Protein AF-A0A9E0VUH0-F1 (afdb_monomer_lite)

Radius of gyration: 29.49 Å; chains: 1; bounding box: 65×59×102 Å

Secondary structure (DSSP, 8-state):
--PPPTTHHHHHHHHHHHHHHHHHHHHHHHHHSSHHHHHHHHHHHTTSS-----HHHHHHHHHTTS-HHHHHHHHHHHHHHHHHHHHHHHHTS-HHHHHH-HHHHHHHHHHHHHHHHHHHHHHHHHTT--EEEEE-TTS-EEEEETTTEEEE---SSS--HHHHHHHHHHHTTTS--HHHHHHHH-SSS--------EEEEETTEEEEEEETTTEEEE-S--TTHHHHHHHHHHHHHHHHHHHHHHHHHHHTTPPB-SSS------SS---EEEEETTEEEEE---S-GGGGS-HHHHHHHHHHHHHHHTT--PPEEES-GGGGGTTTT--

Foldseek 3Di:
DDDDDPVVVVVVVVVVVVVVVVVVVVVVVVVVVPVVVVVVVVVVVVPPDPPPQQLLLVVLVVQQPDDPVSVLVLLLLLLVLQLVQLVVVLVVCDPVNLVVDVVVVVLSVVSVVVSVLSVVQNVQSVVVFDWHWDADPVRWIWIQTPPRSIDTRDGPDPDSNSSSVSSVVVSVVPDPDVVSVVVVPPPDDDDPPVQDWDWDDDPPAAIWTGTPVFEIEGDNHCPPVVLLRVLSVQVVVVLVVVLVVVLVCVVVVWDFDLPQQDQDQDPPARWRWGDIPNDTDTPRDDDGLLSQADPVLVVLSSVVSVCVSVVNRHHRYRHHSVSSSVPVVPD

Structure (mmCIF, N/CA/C/O backbone):
data_AF-A0A9E0VUH0-F1
#
_entry.id   AF-A0A9E0VUH0-F1
#
loop_
_atom_site.group_PDB
_atom_site.id
_atom_site.type_symbol
_atom_site.label_atom_id
_atom_site.label_alt_id
_atom_site.label_comp_id
_atom_site.label_asym_id
_atom_site.label_entity_id
_atom_site.label_seq_id
_atom_site.pdbx_PDB_ins_code
_atom_site.Cartn_x
_atom_site.Cartn_y
_atom_site.Cartn_z
_atom_site.occupancy
_atom_site.B_iso_or_equiv
_atom_site.auth_seq_id
_atom_site.auth_comp_id
_atom_site.auth_asym_id
_atom_site.auth_atom_id
_atom_site.pdbx_PDB_model_num
ATOM 1 N N . MET A 1 1 ? -16.306 40.798 70.948 1.00 37.97 1 MET A N 1
ATOM 2 C CA . MET A 1 1 ? -15.889 41.398 69.664 1.00 37.97 1 MET A CA 1
ATOM 3 C C . MET A 1 1 ? -14.386 41.194 69.556 1.00 37.97 1 MET A C 1
ATOM 5 O O . MET A 1 1 ? -13.643 41.874 70.245 1.00 37.97 1 MET A O 1
ATOM 9 N N . ILE A 1 2 ? -13.960 40.145 68.850 1.00 38.53 2 ILE A N 1
ATOM 10 C CA . ILE A 1 2 ? -12.557 39.716 68.774 1.00 38.53 2 ILE A CA 1
ATOM 11 C C . ILE A 1 2 ? -12.081 40.040 67.359 1.00 38.53 2 ILE A C 1
ATOM 13 O O . ILE A 1 2 ? -12.610 39.491 66.396 1.00 38.53 2 ILE A O 1
ATOM 17 N N . TYR A 1 3 ? -11.141 40.976 67.249 1.00 43.66 3 TYR A N 1
ATOM 18 C CA . TYR A 1 3 ? -10.444 41.292 66.005 1.00 43.66 3 TYR A CA 1
ATOM 19 C C . TYR A 1 3 ? -9.412 40.191 65.738 1.00 43.66 3 TYR A C 1
ATOM 21 O O . TYR A 1 3 ? -8.491 40.008 66.532 1.00 43.66 3 TYR A O 1
ATOM 29 N N . LEU A 1 4 ? -9.583 39.449 64.643 1.00 42.44 4 LEU A N 1
ATOM 30 C CA . LEU A 1 4 ? -8.561 38.544 64.120 1.00 42.44 4 LEU A CA 1
ATOM 31 C C . LEU A 1 4 ? -7.724 39.286 63.073 1.00 42.44 4 LEU A C 1
ATOM 33 O O . LEU A 1 4 ? -8.255 39.935 62.176 1.00 42.44 4 LEU A O 1
ATOM 37 N N . ASP A 1 5 ? -6.413 39.201 63.271 1.00 42.78 5 ASP A N 1
ATOM 38 C CA . ASP A 1 5 ? -5.341 39.926 62.595 1.00 42.78 5 ASP A CA 1
ATOM 39 C C . ASP A 1 5 ? -5.097 39.397 61.165 1.00 42.78 5 ASP A C 1
ATOM 41 O O . ASP A 1 5 ? -4.917 38.199 60.930 1.00 42.78 5 ASP A O 1
ATOM 45 N N . ASP A 1 6 ? -5.060 40.321 60.206 1.00 50.47 6 ASP A N 1
ATOM 46 C CA . ASP A 1 6 ? -5.067 40.106 58.750 1.00 50.47 6 ASP A CA 1
ATOM 47 C C . ASP A 1 6 ? -3.703 39.626 58.191 1.00 50.47 6 ASP A C 1
ATOM 49 O O . ASP A 1 6 ? -3.492 39.465 56.985 1.00 50.47 6 ASP A O 1
ATOM 53 N N . ARG A 1 7 ? -2.723 39.373 59.070 1.00 48.72 7 ARG A N 1
ATOM 54 C CA . ARG A 1 7 ? -1.370 38.936 58.677 1.00 48.72 7 ARG A CA 1
ATOM 55 C C . ARG A 1 7 ? -1.241 37.439 58.416 1.00 48.72 7 ARG A C 1
ATOM 57 O O . ARG A 1 7 ? -0.302 37.034 57.731 1.00 48.72 7 ARG A O 1
ATOM 64 N N . PHE A 1 8 ? -2.176 36.612 58.886 1.00 47.72 8 PHE A N 1
ATOM 65 C CA . PHE A 1 8 ? -2.084 35.156 58.704 1.00 47.72 8 PHE A CA 1
ATOM 66 C C . PHE A 1 8 ? -2.469 34.686 57.289 1.00 47.72 8 PHE A C 1
ATOM 68 O O . PHE A 1 8 ? -1.954 33.674 56.809 1.00 47.72 8 PHE A O 1
ATOM 75 N N . PHE A 1 9 ? -3.299 35.444 56.564 1.00 46.53 9 PHE A N 1
ATOM 76 C CA . PHE A 1 9 ? -3.775 35.035 55.237 1.00 46.53 9 PHE A CA 1
ATOM 77 C C . PHE A 1 9 ? -2.748 35.241 54.111 1.00 46.53 9 PHE A C 1
ATOM 79 O O . PHE A 1 9 ? -2.746 34.497 53.127 1.00 46.53 9 PHE A O 1
ATOM 86 N N . ARG A 1 10 ? -1.817 36.197 54.247 1.00 47.28 10 ARG A N 1
ATOM 87 C CA . ARG A 1 10 ? -0.812 36.460 53.197 1.00 47.28 10 ARG A CA 1
ATOM 88 C C . ARG A 1 10 ? 0.328 35.446 53.158 1.00 47.28 10 ARG A C 1
ATOM 90 O O . ARG A 1 10 ? 0.882 35.222 52.085 1.00 47.28 10 ARG A O 1
ATOM 97 N N . VAL A 1 11 ? 0.646 34.790 54.275 1.00 49.56 11 VAL A N 1
ATOM 98 C CA . VAL A 1 11 ? 1.739 33.803 54.312 1.00 49.56 11 VAL A CA 1
ATOM 99 C C . VAL A 1 11 ? 1.292 32.454 53.732 1.00 49.56 11 VAL A C 1
ATOM 101 O O . VAL A 1 11 ? 2.058 31.820 53.015 1.00 49.56 11 VAL A O 1
ATOM 104 N N . MET A 1 12 ? 0.029 32.051 53.913 1.00 40.84 12 MET A N 1
ATOM 105 C CA . MET A 1 12 ? -0.487 30.768 53.397 1.00 40.84 12 MET A CA 1
ATOM 106 C C . MET A 1 12 ? -0.731 30.757 51.873 1.00 40.84 12 MET A C 1
ATOM 108 O O . MET A 1 12 ? -0.662 29.702 51.244 1.00 40.84 12 MET A O 1
ATOM 112 N N . SER A 1 13 ? -0.939 31.920 51.244 1.00 44.72 13 SER A N 1
ATOM 113 C CA . SER A 1 13 ? -1.167 32.030 49.791 1.00 44.72 13 SER A CA 1
ATOM 114 C C . SER A 1 13 ? 0.108 31.816 48.953 1.00 44.72 13 SER A C 1
ATOM 116 O O . SER A 1 13 ? 0.062 31.226 47.872 1.00 44.72 13 SER A O 1
ATOM 118 N N . GLN A 1 14 ? 1.284 32.194 49.468 1.00 47.69 14 GLN A N 1
ATOM 119 C CA . GLN A 1 14 ? 2.543 32.050 48.719 1.00 47.69 14 GLN A CA 1
ATOM 120 C C . GLN A 1 14 ? 3.103 30.617 48.692 1.00 47.69 14 GLN A C 1
ATOM 122 O O . GLN A 1 14 ? 3.859 30.283 47.775 1.00 47.69 14 GLN A O 1
ATOM 127 N N . TYR A 1 15 ? 2.705 29.744 49.625 1.00 45.47 15 TYR A N 1
ATOM 128 C CA . TYR A 1 15 ? 3.121 28.334 49.620 1.00 45.47 15 TYR A CA 1
ATOM 129 C C . TYR A 1 15 ? 2.227 27.440 48.745 1.00 45.47 15 TYR A C 1
ATOM 131 O O . TYR A 1 15 ? 2.714 26.460 48.178 1.00 45.47 15 TYR A O 1
ATOM 139 N N . ALA A 1 16 ? 0.956 27.805 48.539 1.00 45.22 16 ALA A N 1
ATOM 140 C CA . ALA A 1 16 ? 0.032 27.037 47.700 1.00 45.22 16 ALA A CA 1
ATOM 141 C C . ALA A 1 16 ? 0.364 27.121 46.195 1.00 45.22 16 ALA A C 1
ATOM 143 O O . ALA A 1 16 ? 0.206 26.139 45.468 1.00 45.22 16 ALA A O 1
ATOM 144 N N . VAL A 1 17 ? 0.890 28.261 45.728 1.00 46.47 17 VAL A N 1
ATOM 145 C CA . VAL A 1 17 ? 1.217 28.479 44.303 1.00 46.47 17 VAL A CA 1
ATOM 146 C C . VAL A 1 17 ? 2.573 27.871 43.916 1.00 46.47 17 VAL A C 1
ATOM 148 O O . VAL A 1 17 ? 2.760 27.421 42.787 1.00 46.47 17 VAL A O 1
ATOM 151 N N . LYS A 1 18 ? 3.525 27.781 44.855 1.00 46.00 18 LYS A N 1
ATOM 152 C CA . LYS A 1 18 ? 4.824 27.131 44.597 1.00 46.00 18 LYS A CA 1
ATOM 153 C C . LYS A 1 18 ? 4.741 25.601 44.633 1.00 46.00 18 LYS A C 1
ATOM 155 O O . LYS A 1 18 ? 5.499 24.946 43.924 1.00 46.00 18 LYS A O 1
ATOM 160 N N . SER A 1 19 ? 3.800 25.029 45.389 1.00 45.28 19 SER A N 1
ATOM 161 C CA . SER A 1 19 ? 3.611 23.574 45.456 1.00 45.28 19 SER A CA 1
ATOM 162 C C . SER A 1 19 ? 2.977 23.004 44.175 1.00 45.28 19 SER A C 1
ATOM 164 O O . SER A 1 19 ? 3.445 21.999 43.645 1.00 45.28 19 SER A O 1
ATOM 166 N N . THR A 1 20 ? 1.990 23.686 43.582 1.00 51.75 20 THR A N 1
ATOM 167 C CA . THR A 1 20 ? 1.314 23.225 42.350 1.00 51.75 20 THR A CA 1
ATOM 168 C C . THR A 1 20 ? 2.200 23.268 41.098 1.00 51.75 20 THR A C 1
ATOM 170 O O . THR A 1 20 ? 2.092 22.385 40.246 1.00 51.75 20 THR A O 1
ATOM 173 N N . LEU A 1 21 ? 3.134 24.219 40.996 1.00 48.25 21 LEU A N 1
ATOM 174 C CA . LEU A 1 21 ? 4.084 24.286 39.874 1.00 48.25 21 LEU A CA 1
ATOM 175 C C . LEU A 1 21 ? 5.133 23.161 39.902 1.00 48.25 21 LEU A C 1
ATOM 177 O O . LEU A 1 21 ? 5.522 22.661 38.845 1.00 48.25 21 LEU A O 1
ATOM 181 N N . ILE A 1 22 ? 5.539 22.704 41.091 1.00 52.75 22 ILE A N 1
ATOM 182 C CA . ILE A 1 22 ? 6.492 21.593 41.244 1.00 52.75 22 ILE A CA 1
ATOM 183 C C . ILE A 1 22 ? 5.832 20.251 40.881 1.00 52.75 22 ILE A C 1
ATOM 185 O O . ILE A 1 22 ? 6.449 19.436 40.194 1.00 52.75 22 ILE A O 1
ATOM 189 N N . TYR A 1 23 ? 4.557 20.044 41.233 1.00 49.59 23 TYR A N 1
ATOM 190 C CA . TYR A 1 23 ? 3.823 18.834 40.834 1.00 49.59 23 TYR A CA 1
ATOM 191 C C . TYR A 1 23 ? 3.538 18.769 39.322 1.00 49.59 23 TYR A C 1
ATOM 193 O O . TYR A 1 23 ? 3.639 17.690 38.738 1.00 49.59 23 TYR A O 1
ATOM 201 N N . CYS A 1 24 ? 3.275 19.900 38.654 1.00 45.84 24 CYS A N 1
ATOM 202 C CA . CYS A 1 24 ? 3.124 19.929 37.192 1.00 45.84 24 CYS A CA 1
ATOM 203 C C . CYS A 1 24 ? 4.438 19.639 36.446 1.00 45.84 24 CYS A C 1
ATOM 205 O O . CYS A 1 24 ? 4.426 18.939 35.434 1.00 45.84 24 CYS A O 1
ATOM 207 N N . LEU A 1 25 ? 5.583 20.119 36.945 1.00 48.03 25 LEU A N 1
ATOM 208 C CA . LEU A 1 25 ? 6.881 19.854 36.311 1.00 48.03 25 LEU A CA 1
ATOM 209 C C . LEU A 1 25 ? 7.371 18.416 36.542 1.00 48.03 25 LEU A C 1
ATOM 211 O O . LEU A 1 25 ? 7.946 17.818 35.630 1.00 48.03 25 LEU A O 1
ATOM 215 N N . LEU A 1 26 ? 7.078 17.816 37.701 1.00 47.41 26 LEU A N 1
ATOM 216 C CA . LEU A 1 26 ? 7.387 16.404 37.954 1.00 47.41 26 LEU A CA 1
ATOM 217 C C . LEU A 1 26 ? 6.473 15.454 37.159 1.00 47.41 26 LEU A C 1
ATOM 219 O O . LEU A 1 26 ? 6.957 14.446 36.644 1.00 47.41 26 LEU A O 1
ATOM 223 N N . ALA A 1 27 ? 5.194 15.791 36.949 1.00 45.25 27 ALA A N 1
ATOM 224 C CA . ALA A 1 27 ? 4.297 14.990 36.108 1.00 45.25 27 ALA A CA 1
ATOM 225 C C . ALA A 1 27 ? 4.735 14.945 34.625 1.00 45.25 27 ALA A C 1
ATOM 227 O O . ALA A 1 27 ? 4.598 13.908 33.974 1.00 45.25 27 ALA A O 1
ATOM 228 N N . CYS A 1 28 ? 5.336 16.018 34.098 1.00 43.06 28 CYS A N 1
ATOM 229 C CA . CYS A 1 28 ? 5.859 16.047 32.725 1.00 43.06 28 CYS A CA 1
ATOM 230 C C . CYS A 1 28 ? 7.166 15.245 32.545 1.00 43.06 28 CYS A C 1
ATOM 232 O O . CYS A 1 28 ? 7.415 14.700 31.464 1.00 43.06 28 CYS A O 1
ATOM 234 N N . PHE A 1 29 ? 7.984 15.105 33.594 1.00 41.16 29 PHE A N 1
ATOM 235 C CA . PHE A 1 29 ? 9.228 14.325 33.525 1.00 41.16 29 PHE A CA 1
ATOM 236 C C . PHE A 1 29 ? 9.000 12.804 33.600 1.00 41.16 29 PHE A C 1
ATOM 238 O O . PHE A 1 29 ? 9.719 12.045 32.944 1.00 41.16 29 PHE A O 1
ATOM 245 N N . PHE A 1 30 ? 7.959 12.342 34.302 1.00 40.62 30 PHE A N 1
ATOM 246 C CA . PHE A 1 30 ? 7.634 10.909 34.372 1.00 40.62 30 PHE A CA 1
ATOM 247 C C . PHE A 1 30 ? 6.873 10.368 33.148 1.00 40.62 30 PHE A C 1
ATOM 249 O O . PHE A 1 30 ? 6.943 9.173 32.874 1.00 40.62 30 PHE A O 1
ATOM 256 N N . ILE A 1 31 ? 6.226 11.218 32.339 1.00 41.97 31 ILE A N 1
ATOM 257 C CA . ILE A 1 31 ? 5.640 10.783 31.051 1.00 41.97 31 ILE A CA 1
ATOM 258 C C . ILE A 1 31 ? 6.719 10.642 29.956 1.00 41.97 31 ILE A C 1
ATOM 260 O O . ILE A 1 31 ? 6.568 9.854 29.021 1.00 41.97 31 ILE A O 1
ATOM 264 N N . SER A 1 32 ? 7.854 11.332 30.094 1.00 39.78 32 SER A N 1
ATOM 265 C CA . SER A 1 32 ? 8.922 11.328 29.081 1.00 39.78 32 SER A CA 1
ATOM 266 C C . SER A 1 32 ? 9.905 10.153 29.203 1.00 39.78 32 SER A C 1
ATOM 268 O O . SER A 1 32 ? 10.623 9.851 28.254 1.00 39.78 32 SER A O 1
ATOM 270 N N . SER A 1 33 ? 9.937 9.455 30.341 1.00 39.78 33 SER A N 1
ATOM 271 C CA . SER A 1 33 ? 10.890 8.359 30.595 1.00 39.78 33 SER A CA 1
ATOM 272 C C . SER A 1 33 ? 10.322 6.954 30.334 1.00 39.78 33 SER A C 1
ATOM 274 O O . SER A 1 33 ? 11.097 6.012 30.188 1.00 39.78 33 SER A O 1
ATOM 276 N N . ALA A 1 34 ? 9.001 6.802 30.168 1.00 39.09 34 ALA A N 1
ATOM 277 C CA . ALA A 1 34 ? 8.373 5.515 29.837 1.00 39.09 34 ALA A CA 1
ATOM 278 C C . ALA A 1 34 ? 8.223 5.246 28.321 1.00 39.09 34 ALA A C 1
ATOM 280 O O . ALA A 1 34 ? 8.079 4.098 27.915 1.00 39.09 34 ALA A O 1
ATOM 281 N N . THR A 1 35 ? 8.318 6.263 27.454 1.00 44.75 35 THR A N 1
ATOM 282 C CA . THR A 1 35 ? 8.089 6.121 25.995 1.00 44.75 35 THR A CA 1
ATOM 283 C C . THR A 1 35 ? 9.370 5.956 25.161 1.00 44.75 35 THR A C 1
ATOM 285 O O . THR A 1 35 ? 9.321 5.574 23.987 1.00 44.75 35 THR A O 1
ATOM 288 N N . ALA A 1 36 ? 10.550 6.163 25.754 1.00 40.94 36 ALA A N 1
ATOM 289 C CA . ALA A 1 36 ? 11.829 5.980 25.060 1.00 40.94 36 ALA A CA 1
ATOM 290 C C . ALA A 1 36 ? 12.231 4.497 24.903 1.00 40.94 36 ALA A C 1
ATOM 292 O O . ALA A 1 36 ? 12.966 4.151 23.977 1.00 40.94 36 ALA A O 1
ATOM 293 N N . ASN A 1 37 ? 11.731 3.607 25.770 1.00 36.00 37 ASN A N 1
ATOM 294 C CA . ASN A 1 37 ? 12.075 2.182 25.716 1.00 36.00 37 ASN A CA 1
ATOM 295 C C . ASN A 1 37 ? 11.103 1.370 24.832 1.00 36.00 37 ASN A C 1
ATOM 297 O O . ASN A 1 37 ? 11.535 0.473 24.108 1.00 36.00 37 ASN A O 1
ATOM 301 N N . GLU A 1 38 ? 9.816 1.738 24.782 1.00 39.44 38 GLU A N 1
ATOM 302 C CA . GLU A 1 38 ? 8.836 1.121 23.866 1.00 39.44 38 GLU A CA 1
ATOM 303 C C . GLU A 1 38 ? 9.024 1.560 22.405 1.00 39.44 38 GLU A C 1
ATOM 305 O O . GLU A 1 38 ? 8.894 0.740 21.494 1.00 39.44 38 GLU A O 1
ATOM 310 N N . SER A 1 39 ? 9.429 2.812 22.151 1.00 41.91 39 SER A N 1
ATOM 311 C CA . SER A 1 39 ? 9.700 3.279 20.779 1.00 41.91 39 SER A CA 1
ATOM 312 C C . SER A 1 39 ? 10.901 2.576 20.135 1.00 41.91 39 SER A C 1
ATOM 314 O O . SER A 1 39 ? 10.898 2.332 18.928 1.00 41.91 39 SER A O 1
ATOM 316 N N . ASN A 1 40 ? 11.895 2.157 20.925 1.00 35.94 40 ASN A N 1
ATOM 317 C CA . ASN A 1 40 ? 13.021 1.364 20.431 1.00 35.94 40 ASN A CA 1
ATOM 318 C C . ASN A 1 40 ? 12.674 -0.124 20.235 1.00 35.94 40 ASN A C 1
ATOM 320 O O . ASN A 1 40 ? 13.254 -0.764 19.356 1.00 35.94 40 ASN A O 1
ATOM 324 N N . GLN A 1 41 ? 11.700 -0.669 20.975 1.00 37.03 41 GLN A N 1
ATOM 325 C CA . GLN A 1 41 ? 11.197 -2.038 20.778 1.00 37.03 41 GLN A CA 1
ATOM 326 C C . GLN A 1 41 ? 10.287 -2.146 19.538 1.00 37.03 41 GLN A C 1
ATOM 328 O O . GLN A 1 41 ? 10.449 -3.075 18.745 1.00 37.03 41 GLN A O 1
ATOM 333 N N . LEU A 1 42 ? 9.424 -1.153 19.287 1.00 39.44 42 LEU A N 1
ATOM 334 C CA . LEU A 1 42 ? 8.614 -1.057 18.059 1.00 39.44 42 LEU A CA 1
ATOM 335 C C . LEU A 1 42 ? 9.473 -0.825 16.800 1.00 39.44 42 LEU A C 1
ATOM 337 O O . LEU A 1 42 ? 9.165 -1.331 15.718 1.00 39.44 42 LEU A O 1
ATOM 341 N N . LYS A 1 43 ? 10.599 -0.114 16.938 1.00 33.12 43 LYS A N 1
ATOM 342 C CA . LYS A 1 43 ? 11.530 0.148 15.830 1.00 33.12 43 LYS A CA 1
ATOM 343 C C . LYS A 1 43 ? 12.469 -1.025 15.526 1.00 33.12 43 LYS A C 1
ATOM 345 O O . LYS A 1 43 ? 12.894 -1.165 14.386 1.00 33.12 43 LYS A O 1
ATOM 350 N N . LYS A 1 44 ? 12.776 -1.891 16.502 1.00 32.03 44 LYS A N 1
ATOM 351 C CA . LYS A 1 44 ? 13.607 -3.092 16.278 1.00 32.03 44 LYS A CA 1
ATOM 352 C C . LYS A 1 44 ? 12.834 -4.312 15.771 1.00 32.03 44 LYS A C 1
ATOM 354 O O . LYS A 1 44 ? 13.458 -5.179 15.172 1.00 32.03 44 LYS A O 1
ATOM 359 N N . ARG A 1 45 ? 11.511 -4.393 15.960 1.00 38.69 45 ARG A N 1
ATOM 360 C CA . ARG A 1 45 ? 10.715 -5.562 15.524 1.00 38.69 45 ARG A CA 1
ATOM 361 C C . ARG A 1 45 ? 10.062 -5.432 14.142 1.00 38.69 45 ARG A C 1
ATOM 363 O O . ARG A 1 45 ? 9.688 -6.445 13.573 1.00 38.69 45 ARG A O 1
ATOM 370 N N . SER A 1 46 ? 10.015 -4.236 13.552 1.00 35.88 46 SER A N 1
ATOM 371 C CA . SER A 1 46 ? 9.545 -4.021 12.165 1.00 35.88 46 SER A CA 1
ATOM 372 C C . SER A 1 46 ? 10.636 -4.174 11.091 1.00 35.88 46 SER A C 1
ATOM 374 O O . SER A 1 46 ? 10.360 -4.022 9.906 1.00 35.88 46 SER A O 1
ATOM 376 N N . LEU A 1 47 ? 11.876 -4.490 11.484 1.00 35.84 47 LEU A N 1
ATOM 377 C CA . LEU A 1 47 ? 13.051 -4.557 10.600 1.00 35.84 47 LEU A CA 1
ATOM 378 C C . LEU A 1 47 ? 13.601 -5.982 10.399 1.00 35.84 47 LEU A C 1
ATOM 380 O O . LEU A 1 47 ? 14.720 -6.146 9.923 1.00 35.84 47 LEU A O 1
ATOM 384 N N . GLY A 1 48 ? 12.829 -7.012 10.752 1.00 28.84 48 GLY A N 1
ATOM 385 C CA . GLY A 1 48 ? 13.320 -8.391 10.836 1.00 28.84 48 GLY A CA 1
ATOM 386 C C . GLY A 1 48 ? 12.370 -9.453 10.294 1.00 28.84 48 GLY A C 1
ATOM 387 O O . GLY A 1 48 ? 12.282 -10.524 10.870 1.00 28.84 48 GLY A O 1
ATOM 388 N N . GLN A 1 49 ? 11.638 -9.170 9.223 1.00 32.09 49 GLN A N 1
ATOM 389 C CA . GLN A 1 49 ? 10.995 -10.185 8.387 1.00 32.09 49 GLN A CA 1
ATOM 390 C C . GLN A 1 49 ? 10.636 -9.487 7.083 1.00 32.09 49 GLN A C 1
ATOM 392 O O . GLN A 1 49 ? 10.076 -8.392 7.123 1.00 32.09 49 GLN A O 1
ATOM 397 N N . GLY A 1 50 ? 11.003 -10.058 5.933 1.00 33.19 50 GLY A N 1
ATOM 398 C CA . GLY A 1 50 ? 10.511 -9.572 4.645 1.00 33.19 50 GLY A CA 1
ATOM 399 C C . GLY A 1 50 ? 8.990 -9.574 4.713 1.00 33.19 50 GLY A C 1
ATOM 400 O O . GLY A 1 50 ? 8.389 -10.644 4.701 1.00 33.19 50 GLY A O 1
ATOM 401 N N . SER A 1 51 ? 8.398 -8.396 4.932 1.00 40.34 51 SER A N 1
ATOM 402 C CA . SER A 1 51 ? 6.980 -8.253 5.242 1.00 40.34 51 SER A CA 1
ATOM 403 C C . SER A 1 51 ? 6.205 -8.685 4.011 1.00 40.34 51 SER A C 1
ATOM 405 O O . SER A 1 51 ? 6.093 -7.933 3.041 1.00 40.34 51 SER A O 1
ATOM 407 N N . LYS A 1 52 ? 5.759 -9.944 4.020 1.00 58.16 52 LYS A N 1
ATOM 408 C CA . LYS A 1 52 ? 4.792 -10.455 3.062 1.00 58.16 52 LYS A CA 1
ATOM 409 C C . LYS A 1 52 ? 3.597 -9.524 3.184 1.00 58.16 52 LYS A C 1
ATOM 411 O O . LYS A 1 52 ? 3.011 -9.403 4.256 1.00 58.16 52 LYS A O 1
ATOM 416 N N . GLU A 1 53 ? 3.344 -8.776 2.121 1.00 66.81 53 GLU A N 1
ATOM 417 C CA . GLU A 1 53 ? 2.281 -7.789 2.105 1.00 66.81 53 GLU A CA 1
ATOM 418 C C . GLU A 1 53 ? 0.957 -8.453 2.516 1.00 66.81 53 GLU A C 1
ATOM 420 O O . GLU A 1 53 ? 0.636 -9.531 2.015 1.00 66.81 53 GLU A O 1
ATOM 425 N N . SER A 1 54 ? 0.222 -7.833 3.448 1.00 79.69 54 SER A N 1
ATOM 426 C CA . SER A 1 54 ? -1.067 -8.350 3.929 1.00 79.69 54 SER A CA 1
ATOM 427 C C . SER A 1 54 ? -2.005 -8.581 2.738 1.00 79.69 54 SER A C 1
ATOM 429 O O . SER A 1 54 ? -2.138 -7.708 1.876 1.00 79.69 54 SER A O 1
ATOM 431 N N . GLU A 1 55 ? -2.635 -9.758 2.650 1.00 85.62 55 GLU A N 1
ATOM 432 C CA . GLU A 1 55 ? -3.418 -10.161 1.470 1.00 85.62 55 GLU A CA 1
ATOM 433 C C . GLU A 1 55 ? -4.545 -9.160 1.177 1.00 85.62 55 GLU A C 1
ATOM 435 O O . GLU A 1 55 ? -4.795 -8.824 0.022 1.00 85.62 55 GLU A O 1
ATOM 440 N N . ILE A 1 56 ? -5.155 -8.589 2.218 1.00 90.12 56 ILE A N 1
ATOM 441 C CA . ILE A 1 56 ? -6.191 -7.559 2.096 1.00 90.12 56 ILE A CA 1
ATOM 442 C C . ILE A 1 56 ? -5.702 -6.295 1.369 1.00 90.12 56 ILE A C 1
ATOM 444 O O . ILE A 1 56 ? -6.488 -5.621 0.704 1.00 90.12 56 ILE A O 1
ATOM 448 N N . LEU A 1 57 ? -4.407 -5.971 1.445 1.00 91.19 57 LEU A N 1
ATOM 449 C CA . LEU A 1 57 ? -3.818 -4.836 0.728 1.00 91.19 57 LEU A CA 1
ATOM 450 C C . LEU A 1 57 ? -3.649 -5.147 -0.757 1.00 91.19 57 LEU A C 1
ATOM 452 O O . LEU A 1 57 ? -3.949 -4.287 -1.590 1.00 91.19 57 LEU A O 1
ATOM 456 N N . LEU A 1 58 ? -3.233 -6.375 -1.090 1.00 90.19 58 LEU A N 1
ATOM 457 C CA . LEU A 1 58 ? -3.203 -6.853 -2.474 1.00 90.19 58 LEU A CA 1
ATOM 458 C C . LEU A 1 58 ? -4.609 -6.797 -3.073 1.00 90.19 58 LEU A C 1
ATOM 460 O O . LEU A 1 58 ? -4.790 -6.258 -4.169 1.00 90.19 58 LEU A O 1
ATOM 464 N N . MET A 1 59 ? -5.610 -7.250 -2.312 1.00 92.75 59 MET A N 1
ATOM 465 C CA . MET A 1 59 ? -7.008 -7.172 -2.723 1.00 92.75 59 MET A CA 1
ATOM 466 C C . MET A 1 59 ? -7.470 -5.735 -2.936 1.00 92.75 59 MET A C 1
ATOM 468 O O . MET A 1 59 ? -7.988 -5.407 -4.002 1.00 92.75 59 MET A O 1
ATOM 472 N N . ALA A 1 60 ? -7.209 -4.846 -1.979 1.00 93.75 60 ALA A N 1
ATOM 473 C CA . ALA A 1 60 ? -7.600 -3.447 -2.082 1.00 93.75 60 ALA A CA 1
ATOM 474 C C . ALA A 1 60 ? -6.985 -2.745 -3.301 1.00 93.75 60 ALA A C 1
ATOM 476 O O . ALA A 1 60 ? -7.648 -1.924 -3.933 1.00 93.75 60 ALA A O 1
ATOM 477 N N . ARG A 1 61 ? -5.733 -3.057 -3.669 1.00 90.81 61 ARG A N 1
ATOM 478 C CA . ARG A 1 61 ? -5.100 -2.486 -4.871 1.00 90.81 61 ARG A CA 1
ATOM 479 C C . ARG A 1 61 ? -5.751 -2.964 -6.159 1.00 90.81 61 ARG A C 1
ATOM 481 O O . ARG A 1 61 ? -5.918 -2.152 -7.066 1.00 90.81 61 ARG A O 1
ATOM 488 N N . HIS A 1 62 ? -6.083 -4.250 -6.235 1.00 90.50 62 HIS A N 1
ATOM 489 C CA . HIS A 1 62 ? -6.749 -4.821 -7.400 1.00 90.50 62 HIS A CA 1
ATOM 490 C C . HIS A 1 62 ? -8.161 -4.238 -7.556 1.00 90.50 62 HIS A C 1
ATOM 492 O O . HIS A 1 62 ? -8.507 -3.695 -8.604 1.00 90.50 62 HIS A O 1
ATOM 498 N N . ILE A 1 63 ? -8.934 -4.248 -6.469 1.00 92.50 63 ILE A N 1
ATOM 499 C CA . ILE A 1 63 ? -10.352 -3.872 -6.450 1.00 92.50 63 ILE A CA 1
ATOM 500 C C . ILE A 1 63 ? -10.555 -2.363 -6.602 1.00 92.50 63 ILE A C 1
ATOM 502 O O . ILE A 1 63 ? -11.550 -1.926 -7.161 1.00 92.50 63 ILE A O 1
ATOM 506 N N . LYS A 1 64 ? -9.599 -1.519 -6.202 1.00 89.56 64 LYS A N 1
ATOM 507 C CA . LYS A 1 64 ? -9.727 -0.059 -6.362 1.00 89.56 64 LYS A CA 1
ATOM 508 C C . LYS A 1 64 ? -10.027 0.393 -7.804 1.00 89.56 64 LYS A C 1
ATOM 510 O O . LYS A 1 64 ? -10.581 1.476 -7.989 1.00 89.56 64 LYS A O 1
ATOM 515 N N . ASN A 1 65 ? -9.643 -0.401 -8.804 1.00 84.25 65 ASN A N 1
ATOM 516 C CA . ASN A 1 65 ? -9.869 -0.099 -10.218 1.00 84.25 65 ASN A CA 1
ATOM 517 C C . ASN A 1 65 ? -11.011 -0.920 -10.850 1.00 84.25 65 ASN A C 1
ATOM 519 O O . ASN A 1 65 ? -11.204 -0.816 -12.059 1.00 84.25 65 ASN A O 1
ATOM 523 N N . SER A 1 66 ? -11.740 -1.737 -10.080 1.00 89.44 66 SER A N 1
ATOM 524 C CA . SER A 1 66 ? -12.896 -2.491 -10.582 1.00 89.44 66 SER A CA 1
ATOM 525 C C . SER A 1 66 ? -14.153 -1.616 -10.673 1.00 89.44 66 SER A C 1
ATOM 527 O O . SER A 1 66 ? -14.134 -0.426 -10.350 1.00 89.44 66 SER A O 1
ATOM 529 N N . ASP A 1 67 ? -15.257 -2.191 -11.140 1.00 90.56 67 ASP A N 1
ATOM 530 C CA . ASP A 1 67 ? -16.564 -1.543 -11.184 1.00 90.56 67 ASP A CA 1
ATOM 531 C C . ASP A 1 67 ? -17.121 -1.237 -9.778 1.00 90.56 67 ASP A C 1
ATOM 533 O O . ASP A 1 67 ? -16.753 -1.849 -8.775 1.00 90.56 67 ASP A O 1
ATOM 537 N N . GLN A 1 68 ? -18.016 -0.247 -9.702 1.00 91.69 68 GLN A N 1
ATOM 538 C CA . GLN A 1 68 ? -18.578 0.243 -8.437 1.00 91.69 68 GLN A CA 1
ATOM 539 C C . GLN A 1 68 ? -19.302 -0.838 -7.606 1.00 91.69 68 GLN A C 1
ATOM 541 O O . GLN A 1 68 ? -19.076 -0.858 -6.395 1.00 91.69 68 GLN A O 1
ATOM 546 N N . PRO A 1 69 ? -20.125 -1.734 -8.192 1.00 92.94 69 PRO A N 1
ATOM 547 C CA . PRO A 1 69 ? -20.695 -2.874 -7.468 1.00 92.94 69 PRO A CA 1
ATOM 548 C C . PRO A 1 69 ? -19.630 -3.744 -6.794 1.00 92.94 69 PRO A C 1
ATOM 550 O O . PRO A 1 69 ? -19.674 -3.925 -5.581 1.00 92.94 69 PRO A O 1
ATOM 553 N N . THR A 1 70 ? -18.605 -4.169 -7.536 1.00 93.50 70 THR A N 1
ATOM 554 C CA . THR A 1 70 ? -17.500 -4.973 -6.987 1.00 93.50 70 THR A CA 1
ATOM 555 C C . THR A 1 70 ? -16.756 -4.255 -5.854 1.00 93.50 70 THR A C 1
ATOM 557 O O . THR A 1 70 ? -16.431 -4.855 -4.827 1.00 93.50 70 THR A O 1
ATOM 560 N N . GLN A 1 71 ? -16.499 -2.950 -6.000 1.00 94.94 71 GLN A N 1
ATOM 561 C CA . GLN A 1 71 ? -15.888 -2.153 -4.929 1.00 94.94 71 GLN A CA 1
ATOM 562 C C . GLN A 1 71 ? -16.768 -2.096 -3.677 1.00 94.94 71 GLN A C 1
ATOM 564 O O . GLN A 1 71 ? -16.252 -2.160 -2.559 1.00 94.94 71 GLN A O 1
ATOM 569 N N . ARG A 1 72 ? -18.085 -1.952 -3.859 1.00 96.31 72 ARG A N 1
ATOM 570 C CA . ARG A 1 72 ? -19.057 -1.868 -2.766 1.00 96.31 72 ARG A CA 1
ATOM 571 C C . ARG A 1 72 ? -19.111 -3.179 -1.997 1.00 96.31 72 ARG A C 1
ATOM 573 O O . ARG A 1 72 ? -18.965 -3.154 -0.778 1.00 96.31 72 ARG A O 1
ATOM 580 N N . ASP A 1 73 ? -19.234 -4.298 -2.698 1.00 94.69 73 ASP A N 1
ATOM 581 C CA . ASP A 1 73 ? -19.316 -5.620 -2.079 1.00 94.69 73 ASP A CA 1
ATOM 582 C C . ASP A 1 73 ? -18.035 -5.944 -1.303 1.00 94.69 73 ASP A C 1
ATOM 584 O O . ASP A 1 73 ? -18.098 -6.398 -0.160 1.00 94.69 73 ASP A O 1
ATOM 588 N N . PHE A 1 74 ? -16.863 -5.590 -1.842 1.00 96.69 74 PHE A N 1
ATOM 589 C CA . PHE A 1 74 ? -15.601 -5.704 -1.108 1.00 96.69 74 PHE A CA 1
ATOM 590 C C . PHE A 1 74 ? -15.590 -4.896 0.198 1.00 96.69 74 PHE A C 1
ATOM 592 O O . PHE A 1 74 ? -15.197 -5.412 1.246 1.00 96.69 74 PHE A O 1
ATOM 599 N N . VAL A 1 75 ? -16.032 -3.635 0.158 1.00 96.75 75 VAL A N 1
ATOM 600 C CA . VAL A 1 75 ? -16.107 -2.777 1.350 1.00 96.75 75 VAL A CA 1
ATOM 601 C C . VAL A 1 75 ? -17.081 -3.343 2.381 1.00 96.75 75 VAL A C 1
ATOM 603 O O . VAL A 1 75 ? -16.735 -3.403 3.561 1.00 96.75 75 VAL A O 1
ATOM 606 N N . LEU A 1 76 ? -18.260 -3.800 1.958 1.00 96.88 76 LEU A N 1
ATOM 607 C CA . LEU A 1 76 ? -19.254 -4.395 2.853 1.00 96.88 76 LEU A CA 1
ATOM 608 C C . LEU A 1 76 ? -18.739 -5.682 3.501 1.00 96.88 76 LEU A C 1
ATOM 610 O O . LEU A 1 76 ? -18.890 -5.857 4.710 1.00 96.88 76 LEU A O 1
ATOM 614 N N . ILE A 1 77 ? -18.047 -6.538 2.743 1.00 96.69 77 ILE A N 1
ATOM 615 C CA . ILE A 1 77 ? -17.403 -7.745 3.277 1.00 96.69 77 ILE A CA 1
ATOM 616 C C . ILE A 1 77 ? -16.377 -7.383 4.355 1.00 96.69 77 ILE A C 1
ATOM 618 O O . ILE A 1 77 ? -16.355 -8.016 5.414 1.00 96.69 77 ILE A O 1
ATOM 622 N N . ILE A 1 78 ? -15.551 -6.357 4.127 1.00 96.25 78 ILE A N 1
ATOM 623 C CA . ILE A 1 78 ? -14.573 -5.895 5.119 1.00 96.25 78 ILE A CA 1
ATOM 624 C C . ILE A 1 78 ? -15.265 -5.391 6.384 1.00 96.25 78 ILE A C 1
ATOM 626 O O . ILE A 1 78 ? -14.912 -5.827 7.479 1.00 96.25 78 ILE A O 1
ATOM 630 N N . LEU A 1 79 ? -16.232 -4.481 6.250 1.00 95.94 79 LEU A N 1
ATOM 631 C CA . LEU A 1 79 ? -16.904 -3.866 7.396 1.00 95.94 79 LEU A CA 1
ATOM 632 C C . LEU A 1 79 ? -17.656 -4.914 8.227 1.00 95.94 79 LEU A C 1
ATOM 634 O O . LEU A 1 79 ? -17.494 -4.947 9.447 1.00 95.94 79 LEU A O 1
ATOM 638 N N . ASN A 1 80 ? -18.366 -5.835 7.573 1.00 96.25 80 ASN A N 1
ATOM 639 C CA . ASN A 1 80 ? -19.030 -6.953 8.239 1.00 96.25 80 ASN A CA 1
ATOM 640 C C . ASN A 1 80 ? -18.019 -7.877 8.945 1.00 96.25 80 ASN A C 1
ATOM 642 O O . ASN A 1 80 ? -18.208 -8.242 10.104 1.00 96.25 80 ASN A O 1
ATOM 646 N N . THR A 1 81 ? -16.896 -8.203 8.294 1.00 95.06 81 THR A N 1
ATOM 647 C CA . THR A 1 81 ? -15.834 -9.017 8.913 1.00 95.06 81 THR A CA 1
ATOM 648 C C . THR A 1 81 ? -15.269 -8.335 10.160 1.00 95.06 81 THR A C 1
ATOM 650 O O . THR A 1 81 ? -15.130 -8.965 11.208 1.00 95.06 81 THR A O 1
ATOM 653 N N . MET A 1 82 ? -14.985 -7.031 10.089 1.00 94.44 82 MET A N 1
ATOM 654 C CA . MET A 1 82 ? -14.524 -6.269 11.249 1.00 94.44 82 MET A CA 1
ATOM 655 C C . MET A 1 82 ? -15.552 -6.287 12.379 1.00 94.44 82 MET A C 1
ATOM 657 O O . MET A 1 82 ? -15.193 -6.558 13.524 1.00 94.44 82 MET A O 1
ATOM 661 N N . GLN A 1 83 ? -16.824 -6.029 12.071 1.00 94.50 83 GLN A N 1
ATOM 662 C CA . GLN A 1 83 ? -17.900 -6.059 13.056 1.00 94.50 83 GLN A CA 1
ATOM 663 C C . GLN A 1 83 ? -17.956 -7.412 13.776 1.00 94.50 83 GLN A C 1
ATOM 665 O O . GLN A 1 83 ? -18.024 -7.442 15.007 1.00 94.50 83 GLN A O 1
ATOM 670 N N . GLN A 1 84 ? -17.885 -8.518 13.031 1.00 93.19 84 GLN A N 1
ATOM 671 C CA . GLN A 1 84 ? -17.908 -9.871 13.585 1.00 93.19 84 GLN A CA 1
ATOM 672 C C . GLN A 1 84 ? -16.711 -10.119 14.504 1.00 93.19 84 GLN A C 1
ATOM 674 O O . GLN A 1 84 ? -16.896 -10.523 15.650 1.00 93.19 84 GLN A O 1
ATOM 679 N N . VAL A 1 85 ? -15.497 -9.810 14.041 1.00 92.31 85 VAL A N 1
ATOM 680 C CA . VAL A 1 85 ? -14.264 -10.017 14.812 1.00 92.31 85 VAL A CA 1
ATOM 681 C C . VAL A 1 85 ? -14.271 -9.198 16.108 1.00 92.31 85 VAL A C 1
ATOM 683 O O . VAL A 1 85 ? -13.977 -9.728 17.178 1.00 92.31 85 VAL A O 1
ATOM 686 N N . TYR A 1 86 ? -14.652 -7.918 16.054 1.00 92.75 86 TYR A N 1
ATOM 687 C CA . TYR A 1 86 ? -14.725 -7.085 17.259 1.00 92.75 86 TYR A CA 1
ATOM 688 C C . TYR A 1 86 ? -15.848 -7.511 18.212 1.00 92.75 86 TYR A C 1
ATOM 690 O O . TYR A 1 86 ? -15.664 -7.421 19.426 1.00 92.75 86 TYR A O 1
ATOM 698 N N . SER A 1 87 ? -16.984 -7.987 17.693 1.00 92.81 87 SER A N 1
ATOM 699 C CA . SER A 1 87 ? -18.075 -8.524 18.522 1.00 92.81 87 SER A CA 1
ATOM 700 C C . SER A 1 87 ? -17.636 -9.789 19.258 1.00 92.81 87 SER A C 1
ATOM 702 O O . SER A 1 87 ? -17.785 -9.871 20.472 1.00 92.81 87 SER A O 1
ATOM 704 N N . GLN A 1 88 ? -16.978 -10.718 18.559 1.00 91.00 88 GLN A N 1
ATOM 705 C CA . GLN A 1 88 ? -16.449 -11.943 19.162 1.00 91.00 88 GLN A CA 1
ATOM 706 C C . GLN A 1 88 ? -15.416 -11.659 20.259 1.00 91.00 88 GLN A C 1
ATOM 708 O O . GLN A 1 88 ? -15.424 -12.308 21.303 1.00 91.00 88 GLN A O 1
ATOM 713 N N . GLU A 1 89 ? -14.521 -10.689 20.053 1.00 89.06 89 GLU A N 1
ATOM 714 C CA . GLU A 1 89 ? -13.571 -10.290 21.098 1.00 89.06 89 GLU A CA 1
ATOM 715 C C . GLU A 1 89 ? -14.256 -9.621 22.292 1.00 89.06 89 GLU A C 1
ATOM 717 O O . GLU A 1 89 ? -13.821 -9.796 23.429 1.00 89.06 89 GLU A O 1
ATOM 722 N N . LEU A 1 90 ? -15.336 -8.874 22.061 1.00 90.19 90 LEU A N 1
ATOM 723 C CA . LEU A 1 90 ? -16.123 -8.283 23.137 1.00 90.19 90 LEU A CA 1
ATOM 724 C C . LEU A 1 90 ? -16.854 -9.356 23.960 1.00 90.19 90 LEU A C 1
ATOM 726 O O . LEU A 1 90 ? -16.860 -9.259 25.187 1.00 90.19 90 LEU A O 1
ATOM 730 N N . ASP A 1 91 ? -17.397 -10.390 23.314 1.00 89.12 91 ASP A N 1
ATOM 731 C CA . ASP A 1 91 ? -18.119 -11.493 23.966 1.00 89.12 91 ASP A CA 1
ATOM 732 C C . ASP A 1 91 ? -17.213 -12.338 24.874 1.00 89.12 91 ASP A C 1
ATOM 734 O O . ASP A 1 91 ? -17.644 -12.829 25.920 1.00 89.12 91 ASP A O 1
ATOM 738 N N . LYS A 1 92 ? -15.921 -12.457 24.533 1.00 86.75 92 LYS A N 1
ATOM 739 C CA . LYS A 1 92 ? -14.913 -13.115 25.388 1.00 86.75 92 LYS A CA 1
ATOM 740 C C . LYS A 1 92 ? -14.702 -12.386 26.719 1.00 86.75 92 LYS A C 1
ATOM 742 O O . LYS A 1 92 ? -14.215 -12.979 27.685 1.00 86.75 92 LYS A O 1
ATOM 747 N N . VAL A 1 93 ? -15.053 -11.103 26.800 1.00 85.12 93 VAL A N 1
ATOM 748 C CA . VAL A 1 93 ? -14.895 -10.300 28.010 1.00 85.12 93 VAL A CA 1
ATOM 749 C C . VAL A 1 93 ? -16.121 -10.461 28.912 1.00 85.12 93 VAL A C 1
ATOM 751 O O . VAL A 1 93 ? -17.130 -9.777 28.762 1.00 85.12 93 VAL A O 1
ATOM 754 N N . THR A 1 94 ? -16.014 -11.323 29.926 1.00 74.25 94 THR A N 1
ATOM 755 C CA . THR A 1 94 ? -17.094 -11.540 30.906 1.00 74.25 94 THR A CA 1
ATOM 756 C C . THR A 1 94 ? -17.427 -10.273 31.704 1.00 74.25 94 THR A C 1
ATOM 758 O O . THR A 1 94 ? -16.535 -9.515 32.098 1.00 74.25 94 THR A O 1
ATOM 761 N N . THR A 1 95 ? -18.701 -10.071 32.055 1.00 71.06 95 THR A N 1
ATOM 762 C CA . THR A 1 95 ? -19.162 -8.917 32.856 1.00 71.06 95 THR A CA 1
ATOM 763 C C . THR A 1 95 ? -18.437 -8.801 34.205 1.00 71.06 95 THR A C 1
ATOM 765 O O . THR A 1 95 ? -18.182 -7.695 34.687 1.00 71.06 95 THR A O 1
ATOM 768 N N . GLN A 1 96 ? -18.043 -9.933 34.799 1.00 59.28 96 GLN A N 1
ATOM 769 C CA . GLN A 1 96 ? -17.293 -9.966 36.057 1.00 59.28 96 GLN A CA 1
ATOM 770 C C . GLN A 1 96 ? -15.861 -9.431 35.896 1.00 59.28 96 GLN A C 1
ATOM 772 O O . GLN A 1 96 ? -15.392 -8.677 36.749 1.00 59.28 96 GLN A O 1
ATOM 777 N N . SER A 1 97 ? -15.187 -9.751 34.785 1.00 69.44 97 SER A N 1
ATOM 778 C CA . SER A 1 97 ? -13.842 -9.239 34.479 1.00 69.44 97 SER A CA 1
ATOM 779 C C . SER A 1 97 ? -13.830 -7.730 34.193 1.00 69.44 97 SER A C 1
ATOM 781 O O . SER A 1 97 ? -12.868 -7.036 34.525 1.00 69.44 97 SER A O 1
ATOM 783 N N . GLN A 1 98 ? -14.925 -7.191 33.645 1.00 73.06 98 GLN A N 1
ATOM 784 C CA . GLN A 1 98 ? -15.073 -5.755 33.387 1.00 73.06 98 GLN A CA 1
ATOM 785 C C . GLN A 1 98 ? -15.203 -4.946 34.682 1.00 73.06 98 GLN A C 1
ATOM 787 O O . GLN A 1 98 ? -14.613 -3.875 34.799 1.00 73.06 98 GLN A O 1
ATOM 792 N N . ARG A 1 99 ? -15.952 -5.447 35.675 1.00 70.62 99 ARG A N 1
ATOM 793 C CA . ARG A 1 99 ? -16.174 -4.729 36.945 1.00 70.62 99 ARG A CA 1
ATOM 794 C C . ARG A 1 99 ? -14.905 -4.605 37.784 1.00 70.62 99 ARG A C 1
ATOM 796 O O . ARG A 1 99 ? -14.710 -3.591 38.449 1.00 70.62 99 ARG A O 1
ATOM 803 N N . THR A 1 100 ? -14.040 -5.614 37.744 1.00 77.06 100 THR A N 1
ATOM 804 C CA . THR A 1 100 ? -12.807 -5.652 38.540 1.00 77.06 100 THR A CA 1
ATOM 805 C C . THR A 1 100 ? -11.629 -4.975 37.839 1.00 77.06 100 THR A C 1
ATOM 807 O O . THR A 1 100 ? -10.771 -4.398 38.507 1.00 77.06 100 THR A O 1
ATOM 810 N N . ASN A 1 101 ? -11.593 -4.961 36.501 1.00 88.12 101 ASN A N 1
ATOM 811 C CA . ASN A 1 101 ? -10.495 -4.381 35.732 1.00 88.12 101 ASN A CA 1
ATOM 812 C C . ASN A 1 101 ? -10.915 -3.112 34.965 1.00 88.12 101 ASN A C 1
ATOM 814 O O . ASN A 1 101 ? -11.452 -3.163 33.857 1.00 88.12 101 ASN A O 1
ATOM 818 N N . LYS A 1 102 ? -10.562 -1.939 35.514 1.00 88.25 102 LYS A N 1
ATOM 819 C CA . LYS A 1 102 ? -10.842 -0.622 34.903 1.00 88.25 102 LYS A CA 1
ATOM 820 C C . LYS A 1 102 ? -10.294 -0.471 33.476 1.00 88.25 102 LYS A C 1
ATOM 822 O O . LYS A 1 102 ? -10.906 0.236 32.676 1.00 88.25 102 LYS A O 1
ATOM 827 N N . LYS A 1 103 ? -9.149 -1.087 33.143 1.00 87.62 103 LYS A N 1
ATOM 828 C CA . LYS A 1 103 ? -8.585 -1.027 31.780 1.00 87.62 103 LYS A CA 1
ATOM 829 C C . LYS A 1 103 ? -9.451 -1.823 30.810 1.00 87.62 103 LYS A C 1
ATOM 831 O O . LYS A 1 103 ? -9.789 -1.312 29.747 1.00 87.62 103 LYS A O 1
ATOM 836 N N . LEU A 1 104 ? -9.855 -3.025 31.214 1.00 88.06 104 LEU A N 1
ATOM 837 C CA . LEU A 1 104 ? -10.706 -3.906 30.418 1.00 88.06 104 LEU A CA 1
ATOM 838 C C . LEU A 1 104 ? -12.095 -3.299 30.187 1.00 88.06 104 LEU A C 1
ATOM 840 O O . LEU A 1 104 ? -12.595 -3.321 29.067 1.00 88.06 104 LEU A O 1
ATOM 844 N N . PHE A 1 105 ? -12.675 -2.653 31.203 1.00 88.44 105 PHE A N 1
ATOM 845 C CA . PHE A 1 105 ? -13.917 -1.892 31.050 1.00 88.44 105 PHE A CA 1
ATOM 846 C C . PHE A 1 105 ? -13.785 -0.763 30.017 1.00 88.44 105 PHE A C 1
ATOM 848 O O . PHE A 1 105 ? -14.594 -0.674 29.094 1.00 88.44 105 PHE A O 1
ATOM 855 N N . ARG A 1 106 ? -12.740 0.073 30.114 1.00 89.25 106 ARG A N 1
ATOM 856 C CA . ARG A 1 106 ? -12.490 1.154 29.141 1.00 89.25 106 ARG A CA 1
ATOM 857 C C . ARG A 1 106 ? -12.295 0.618 27.724 1.00 89.25 106 ARG A C 1
ATOM 859 O O . ARG A 1 106 ? -12.849 1.188 26.787 1.00 89.25 106 ARG A O 1
ATOM 866 N N . TRP A 1 107 ? -11.544 -0.474 27.582 1.00 90.50 107 TRP A N 1
ATOM 867 C CA . TRP A 1 107 ? -11.374 -1.159 26.305 1.00 90.50 107 TRP A CA 1
ATOM 868 C C . TRP A 1 107 ? -12.727 -1.626 25.754 1.00 90.50 107 TRP A C 1
ATOM 870 O O . TRP A 1 107 ? -13.076 -1.248 24.643 1.00 90.50 107 TRP A O 1
ATOM 880 N N . SER A 1 108 ? -13.547 -2.314 26.559 1.00 91.50 108 SER A N 1
ATOM 881 C CA . SER A 1 108 ? -14.861 -2.819 26.130 1.00 91.50 108 SER A CA 1
ATOM 882 C C . SER A 1 108 ? -15.808 -1.701 25.675 1.00 91.50 108 SER A C 1
ATOM 884 O O . SER A 1 108 ? -16.429 -1.807 24.619 1.00 91.50 108 SER A O 1
ATOM 886 N N . GLN A 1 109 ? -15.852 -0.574 26.399 1.00 92.06 109 GLN A N 1
ATOM 887 C CA . GLN A 1 109 ? -16.645 0.591 25.999 1.00 92.06 109 GLN A CA 1
ATOM 888 C C . GLN A 1 109 ? -16.137 1.218 24.696 1.00 92.06 109 GLN A C 1
ATOM 890 O O . GLN A 1 109 ? -16.937 1.663 23.871 1.00 92.06 109 GLN A O 1
ATOM 895 N N . SER A 1 110 ? -14.816 1.271 24.502 1.00 91.44 110 SER A N 1
ATOM 896 C CA . SER A 1 110 ? -14.216 1.773 23.264 1.00 91.44 110 SER A CA 1
ATOM 897 C C . SER A 1 110 ? -14.524 0.853 22.085 1.00 91.44 110 SER A C 1
ATOM 899 O O . SER A 1 110 ? -14.942 1.339 21.037 1.00 91.44 110 SER A O 1
ATOM 901 N N . THR A 1 111 ? -14.411 -0.464 22.268 1.00 92.25 111 THR A N 1
ATOM 902 C CA . THR A 1 111 ? -14.762 -1.472 21.261 1.00 92.25 111 THR A CA 1
ATOM 903 C C . THR A 1 111 ? -16.240 -1.382 20.878 1.00 92.25 111 THR A C 1
ATOM 905 O O . THR A 1 111 ? -16.555 -1.309 19.698 1.00 92.25 111 THR A O 1
ATOM 908 N N . GLN A 1 112 ? -17.158 -1.254 21.842 1.00 93.94 112 GLN A N 1
ATOM 909 C CA . GLN A 1 112 ? -18.589 -1.047 21.564 1.00 93.94 112 GLN A CA 1
ATOM 910 C C . GLN A 1 112 ? -18.871 0.237 20.769 1.00 93.94 112 GLN A C 1
ATOM 912 O O . GLN A 1 112 ? -19.749 0.268 19.905 1.00 93.94 112 GLN A O 1
ATOM 917 N N . ARG A 1 113 ? -18.161 1.335 21.060 1.00 93.94 113 ARG A N 1
ATOM 918 C CA . ARG A 1 113 ? -18.267 2.572 20.264 1.00 93.94 113 ARG A CA 1
ATOM 919 C C . ARG A 1 113 ? -17.739 2.364 18.850 1.00 93.94 113 ARG A C 1
ATOM 921 O O . ARG A 1 113 ? -18.364 2.838 17.909 1.00 93.94 113 ARG A O 1
ATOM 928 N N . TYR A 1 114 ? -16.634 1.642 18.710 1.00 93.50 114 TYR A N 1
ATOM 929 C CA . TYR A 1 114 ? -16.032 1.364 17.416 1.00 93.50 114 TYR A CA 1
ATOM 930 C C . TYR A 1 114 ? -16.897 0.437 16.550 1.00 93.50 114 TYR A C 1
ATOM 932 O O . TYR A 1 114 ? -17.099 0.732 15.379 1.00 93.50 114 TYR A O 1
ATOM 940 N N . ILE A 1 115 ? -17.524 -0.592 17.128 1.00 94.31 115 ILE A N 1
ATOM 941 C CA . ILE A 1 115 ? -18.523 -1.429 16.439 1.00 94.31 115 ILE A CA 1
ATOM 942 C C . ILE A 1 115 ? -19.679 -0.571 15.912 1.00 94.31 115 ILE A C 1
ATOM 944 O O . ILE A 1 115 ? -20.040 -0.667 14.745 1.00 94.31 115 ILE A O 1
ATOM 948 N N . ARG A 1 116 ? -20.226 0.337 16.733 1.00 94.62 116 ARG A N 1
ATOM 949 C CA . ARG A 1 116 ? -21.272 1.269 16.269 1.00 94.62 116 ARG A CA 1
ATOM 950 C C . ARG A 1 116 ? -20.798 2.163 15.123 1.00 94.62 116 ARG A C 1
ATOM 952 O O . ARG A 1 116 ? -21.582 2.462 14.228 1.00 94.62 116 ARG A O 1
ATOM 959 N N . TYR A 1 117 ? -19.533 2.576 15.146 1.00 93.12 117 TYR A N 1
ATOM 960 C CA . TYR A 1 117 ? -18.925 3.357 14.073 1.00 93.12 117 TYR A CA 1
ATOM 961 C C . TYR A 1 117 ? -18.805 2.556 12.766 1.00 93.12 117 TYR A C 1
ATOM 963 O O . TYR A 1 117 ? -19.147 3.077 11.708 1.00 93.12 117 TYR A O 1
ATOM 971 N N . ILE A 1 118 ? -18.404 1.281 12.842 1.00 94.69 118 ILE A N 1
ATOM 972 C CA . ILE A 1 118 ? -18.375 0.357 11.695 1.00 94.69 118 ILE A CA 1
ATOM 973 C C . ILE A 1 118 ? -19.785 0.171 11.120 1.00 94.69 118 ILE A C 1
ATOM 975 O O . ILE A 1 118 ? -19.968 0.324 9.916 1.00 94.69 118 ILE A O 1
ATOM 979 N N . ASN A 1 119 ? -20.789 -0.070 11.968 1.00 95.12 119 ASN A N 1
ATOM 980 C CA . ASN A 1 119 ? -22.176 -0.269 11.528 1.00 95.12 119 ASN A CA 1
ATOM 981 C C . ASN A 1 119 ? -22.744 0.968 10.818 1.00 95.12 119 ASN A C 1
ATOM 983 O O 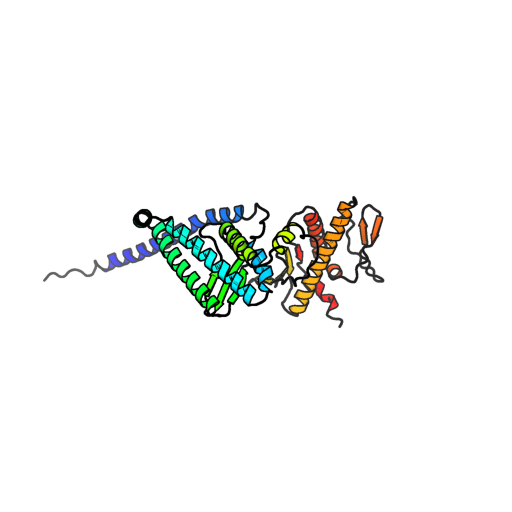. ASN A 1 119 ? -23.476 0.843 9.837 1.00 95.12 119 ASN A O 1
ATOM 987 N N . ALA A 1 120 ? -22.403 2.168 11.299 1.00 93.94 120 ALA A N 1
ATOM 988 C CA . ALA A 1 120 ? -22.798 3.414 10.649 1.00 93.94 120 ALA A CA 1
ATOM 989 C C . ALA A 1 120 ? -22.163 3.550 9.255 1.00 93.94 120 ALA A C 1
ATOM 991 O O . ALA A 1 120 ? -22.865 3.872 8.297 1.00 93.94 120 ALA A O 1
ATOM 992 N N . ALA A 1 121 ? -20.867 3.241 9.128 1.00 94.62 121 ALA A N 1
ATOM 993 C CA . ALA A 1 121 ? -20.175 3.245 7.841 1.00 94.62 121 ALA A CA 1
ATOM 994 C C . ALA A 1 121 ? -20.748 2.193 6.877 1.00 94.62 121 ALA A C 1
ATOM 996 O O . ALA A 1 121 ? -20.938 2.484 5.698 1.00 94.62 121 ALA A O 1
ATOM 997 N N . GLN A 1 122 ? -21.075 0.998 7.376 1.00 95.38 122 GLN A N 1
ATOM 998 C CA . GLN A 1 122 ? -21.714 -0.055 6.588 1.00 95.38 122 GLN A CA 1
ATOM 999 C C . GLN A 1 122 ? -23.080 0.399 6.065 1.00 95.38 122 GLN A C 1
ATOM 1001 O O . GLN A 1 122 ? -23.308 0.359 4.860 1.00 95.38 122 GLN A O 1
ATOM 1006 N N . SER A 1 123 ? -23.941 0.922 6.944 1.00 95.25 123 SER A N 1
ATOM 1007 C CA . SER A 1 123 ? -25.278 1.410 6.571 1.00 95.25 123 SER A CA 1
ATOM 1008 C C . SER A 1 123 ? -25.209 2.516 5.511 1.00 95.25 123 SER A C 1
ATOM 1010 O O . SER A 1 123 ? -26.031 2.563 4.596 1.00 95.25 123 SER A O 1
ATOM 1012 N N . ALA A 1 124 ? -24.213 3.403 5.603 1.00 94.31 124 ALA A N 1
ATOM 1013 C CA . ALA A 1 124 ? -23.984 4.448 4.608 1.00 94.31 124 ALA A CA 1
ATOM 1014 C C . ALA A 1 124 ? -23.598 3.857 3.239 1.00 94.31 124 ALA A C 1
ATOM 1016 O O . ALA A 1 124 ? -24.175 4.234 2.219 1.00 94.31 124 ALA A O 1
ATOM 1017 N N . VAL A 1 125 ? -22.676 2.889 3.207 1.00 95.00 125 VAL A N 1
ATOM 1018 C CA . VAL A 1 125 ? -22.273 2.207 1.964 1.00 95.00 125 VAL A CA 1
ATOM 1019 C C . VAL A 1 125 ? -23.443 1.429 1.343 1.00 95.00 125 VAL A C 1
ATOM 1021 O O . VAL A 1 125 ? -23.641 1.506 0.129 1.00 95.00 125 VAL A O 1
ATOM 1024 N N . GLU A 1 126 ? -24.249 0.736 2.154 1.00 94.56 126 GLU A N 1
ATOM 1025 C CA . GLU A 1 126 ? -25.469 0.032 1.716 1.00 94.56 126 GLU A CA 1
ATOM 1026 C C . GLU A 1 126 ? -26.508 0.997 1.130 1.00 94.56 126 GLU A C 1
ATOM 1028 O O . GLU A 1 126 ? -27.129 0.699 0.111 1.00 94.56 126 GLU A O 1
ATOM 1033 N N . SER A 1 127 ? -26.627 2.195 1.709 1.00 94.19 127 SER A N 1
ATOM 1034 C CA . SER A 1 127 ? -27.508 3.269 1.223 1.00 94.19 127 SER A CA 1
ATOM 1035 C C . SER A 1 127 ? -27.010 3.932 -0.070 1.00 94.19 127 SER A C 1
ATOM 1037 O O . SER A 1 127 ? -27.656 4.837 -0.595 1.00 94.19 127 SER A O 1
ATOM 1039 N N . GLY A 1 128 ? -25.866 3.494 -0.605 1.00 92.38 128 GLY A N 1
ATOM 1040 C CA . GLY A 1 128 ? -25.299 4.002 -1.849 1.00 92.38 128 GLY A CA 1
ATOM 1041 C C . GLY A 1 128 ? -24.450 5.262 -1.697 1.00 92.38 128 GLY A C 1
ATOM 1042 O O . GLY A 1 128 ? -24.121 5.883 -2.711 1.00 92.38 128 GLY A O 1
ATOM 1043 N N . GLU A 1 129 ? -24.060 5.630 -0.472 1.00 93.19 129 GLU A N 1
ATOM 1044 C CA . GLU A 1 129 ? -23.137 6.741 -0.244 1.00 93.19 129 GLU A CA 1
ATOM 1045 C C . GLU A 1 129 ? -21.791 6.501 -0.931 1.00 93.19 129 GLU A C 1
ATOM 1047 O O . GLU A 1 129 ? -21.306 5.373 -1.078 1.00 93.19 129 GLU A O 1
ATOM 1052 N N . ARG A 1 130 ? -21.149 7.596 -1.346 1.00 91.62 130 ARG A N 1
ATOM 1053 C CA . ARG A 1 130 ? -19.824 7.518 -1.969 1.00 91.62 130 ARG A CA 1
ATOM 1054 C C . ARG A 1 130 ? -18.779 7.130 -0.929 1.00 91.62 130 ARG A C 1
ATOM 1056 O O . ARG A 1 130 ? -18.764 7.660 0.182 1.00 91.62 130 ARG A O 1
ATOM 1063 N N . PHE A 1 131 ? -17.846 6.276 -1.332 1.00 94.00 131 PHE A N 1
ATOM 1064 C CA . PHE A 1 131 ? -16.702 5.896 -0.515 1.00 94.00 131 PHE A CA 1
ATOM 1065 C C . PHE A 1 131 ? -15.409 5.871 -1.337 1.00 94.00 131 PHE A C 1
ATOM 1067 O O . PHE A 1 131 ? -15.422 5.812 -2.566 1.00 94.00 131 PHE A O 1
ATOM 1074 N N . VAL A 1 132 ? -14.272 5.934 -0.646 1.00 92.75 132 VAL A N 1
ATOM 1075 C CA . VAL A 1 132 ? -12.936 5.854 -1.239 1.00 92.75 132 VAL A CA 1
ATOM 1076 C C . VAL A 1 132 ? -12.103 4.832 -0.483 1.00 92.75 132 VAL A C 1
ATOM 1078 O O . VAL A 1 132 ? -11.855 4.977 0.715 1.00 92.75 132 VAL A O 1
ATOM 1081 N N . ILE A 1 133 ? -11.608 3.837 -1.218 1.00 92.62 133 ILE A N 1
ATOM 1082 C CA . ILE A 1 133 ? -10.639 2.860 -0.724 1.00 92.62 133 ILE A CA 1
ATOM 1083 C C . ILE A 1 133 ? -9.229 3.444 -0.879 1.00 92.62 133 ILE A C 1
ATOM 1085 O O . ILE A 1 133 ? -8.777 3.798 -1.978 1.00 92.62 133 ILE A O 1
ATOM 1089 N N . SER A 1 134 ? -8.512 3.561 0.233 1.00 90.62 134 SER A N 1
ATOM 1090 C CA . SER A 1 134 ? -7.157 4.105 0.276 1.00 90.62 134 SER A CA 1
ATOM 1091 C C . SER A 1 134 ? -6.240 3.234 1.125 1.00 90.62 134 SER A C 1
ATOM 1093 O O . SER A 1 134 ? -6.685 2.552 2.038 1.00 90.62 134 SER A O 1
ATOM 1095 N N . ILE A 1 135 ? -4.949 3.236 0.803 1.00 88.12 135 ILE A N 1
ATOM 1096 C CA . ILE A 1 135 ? -3.925 2.550 1.591 1.00 88.12 135 ILE A CA 1
ATOM 1097 C C . ILE A 1 135 ? -3.052 3.636 2.216 1.00 88.12 135 ILE A C 1
ATOM 1099 O O . ILE A 1 135 ? -2.587 4.532 1.505 1.00 88.12 135 ILE A O 1
ATOM 1103 N N . THR A 1 136 ? -2.877 3.594 3.537 1.00 84.88 136 THR A N 1
ATOM 1104 C CA . THR A 1 136 ? -2.066 4.562 4.283 1.00 84.88 136 THR A CA 1
ATOM 1105 C C . THR A 1 136 ? -0.570 4.336 4.048 1.00 84.88 136 THR A C 1
ATOM 1107 O O . THR A 1 136 ? -0.146 3.357 3.431 1.00 84.88 136 THR A O 1
ATOM 1110 N N . ARG A 1 137 ? 0.263 5.253 4.554 1.00 75.62 137 ARG A N 1
ATOM 1111 C CA . ARG A 1 137 ? 1.728 5.156 4.438 1.00 75.62 137 ARG A CA 1
ATOM 1112 C C . ARG A 1 137 ? 2.291 3.956 5.196 1.00 75.62 137 ARG A C 1
ATOM 1114 O O . ARG A 1 137 ? 3.296 3.392 4.785 1.00 75.62 137 ARG A O 1
ATOM 1121 N N . GLU A 1 138 ? 1.612 3.563 6.264 1.00 80.31 138 GLU A N 1
ATOM 1122 C CA . GLU A 1 138 ? 1.921 2.426 7.128 1.00 80.31 138 GLU A CA 1
ATOM 1123 C C . GLU A 1 138 ? 1.370 1.106 6.566 1.00 80.31 138 GLU A C 1
ATOM 1125 O O . GLU A 1 138 ? 1.261 0.134 7.308 1.00 80.31 138 GLU A O 1
ATOM 1130 N N . ALA A 1 139 ? 0.995 1.080 5.279 1.00 83.31 139 ALA A N 1
ATOM 1131 C CA . ALA A 1 139 ? 0.412 -0.076 4.609 1.00 83.31 139 ALA A CA 1
ATOM 1132 C C . ALA A 1 139 ? -0.845 -0.597 5.327 1.00 83.31 139 ALA A C 1
ATOM 1134 O O . ALA A 1 139 ? -1.019 -1.795 5.507 1.00 83.31 139 ALA A O 1
ATOM 1135 N N . ARG A 1 140 ? -1.735 0.310 5.746 1.00 85.94 140 ARG A N 1
ATOM 1136 C CA . ARG A 1 140 ? -3.040 -0.049 6.317 1.00 85.94 140 ARG A CA 1
ATOM 1137 C C . ARG A 1 140 ? -4.155 0.328 5.364 1.00 85.94 140 ARG A C 1
ATOM 1139 O O . ARG A 1 140 ? -4.068 1.344 4.678 1.00 85.94 140 ARG A O 1
ATOM 1146 N N . LEU A 1 141 ? -5.207 -0.474 5.325 1.00 90.31 141 LEU A N 1
ATOM 1147 C CA . LEU A 1 141 ? -6.385 -0.164 4.529 1.00 90.31 141 LEU A CA 1
ATOM 1148 C C . LEU A 1 141 ? -7.249 0.868 5.267 1.00 90.31 141 LEU A C 1
ATOM 1150 O O . LEU A 1 141 ? -7.469 0.757 6.469 1.00 90.31 141 LEU A O 1
ATOM 1154 N N . LEU A 1 142 ? -7.711 1.888 4.552 1.00 92.06 142 LEU A N 1
ATOM 1155 C CA . LEU A 1 142 ? -8.557 2.962 5.060 1.00 92.06 142 LEU A CA 1
ATOM 1156 C C . LEU A 1 142 ? -9.728 3.176 4.100 1.00 92.06 142 LEU A C 1
ATOM 1158 O O . LEU A 1 142 ? -9.522 3.466 2.916 1.00 92.06 142 LEU A O 1
ATOM 1162 N N . ILE A 1 143 ? -10.942 3.070 4.631 1.00 93.50 143 ILE A N 1
ATOM 1163 C CA . ILE A 1 143 ? -12.191 3.290 3.901 1.00 93.50 143 ILE A CA 1
ATOM 1164 C C . ILE A 1 143 ? -12.767 4.627 4.355 1.00 93.50 143 ILE A C 1
ATOM 1166 O O . ILE A 1 143 ? -13.161 4.776 5.508 1.00 93.50 143 ILE A O 1
ATOM 1170 N N . ASN A 1 144 ? -12.801 5.605 3.452 1.00 92.38 144 ASN A N 1
ATOM 1171 C CA . ASN A 1 144 ? -13.421 6.901 3.714 1.00 92.38 144 ASN A CA 1
ATOM 1172 C C . ASN A 1 144 ? -14.809 6.920 3.087 1.00 92.38 144 ASN A C 1
ATOM 1174 O O . ASN A 1 144 ? -14.919 6.978 1.865 1.00 92.38 144 ASN A O 1
ATOM 1178 N N . VAL A 1 145 ? -15.845 6.874 3.910 1.00 91.88 145 VAL A N 1
ATOM 1179 C CA . VAL A 1 145 ? -17.242 7.047 3.504 1.00 91.88 145 VAL A CA 1
ATOM 1180 C C . VAL A 1 145 ? -17.601 8.537 3.605 1.00 91.88 145 VAL A C 1
ATOM 1182 O O . VAL A 1 145 ? -16.963 9.292 4.352 1.00 91.88 145 VAL A O 1
ATOM 1185 N N . ALA A 1 146 ? -18.579 8.991 2.818 1.00 80.88 146 ALA A N 1
ATOM 1186 C CA . ALA A 1 146 ? -19.111 10.352 2.883 1.00 80.88 146 ALA A CA 1
ATOM 1187 C C . ALA A 1 146 ? -19.427 10.791 4.333 1.00 80.88 146 ALA A C 1
ATOM 1189 O O . ALA A 1 146 ? -19.622 9.972 5.229 1.00 80.88 146 ALA A O 1
ATOM 1190 N N . ASN A 1 147 ? -19.451 12.106 4.577 1.00 77.19 147 ASN A N 1
ATOM 1191 C CA . ASN A 1 147 ? -19.616 12.702 5.916 1.00 77.19 147 ASN A CA 1
ATOM 1192 C C . ASN A 1 147 ? -18.449 12.435 6.888 1.00 77.19 147 ASN A C 1
ATOM 1194 O O . ASN A 1 147 ? -18.637 12.373 8.102 1.00 77.19 147 ASN A O 1
ATOM 1198 N N . ASN A 1 148 ? -17.225 12.340 6.354 1.00 71.00 148 ASN A N 1
ATOM 1199 C CA . ASN A 1 148 ? -15.978 12.238 7.124 1.00 71.00 148 ASN A CA 1
ATOM 1200 C C . ASN A 1 148 ? -15.910 10.991 8.031 1.00 71.00 148 ASN A C 1
ATOM 1202 O O . ASN A 1 148 ? -15.300 11.014 9.103 1.00 71.00 148 ASN A O 1
ATOM 1206 N N . GLN A 1 149 ? -16.546 9.897 7.601 1.00 87.31 149 GLN A N 1
ATOM 1207 C CA . GLN A 1 149 ? -16.481 8.609 8.282 1.00 87.31 149 GLN A CA 1
ATOM 1208 C C . GLN A 1 149 ? -15.315 7.787 7.719 1.00 87.31 149 GLN A C 1
ATOM 1210 O O . GLN A 1 149 ? -15.424 7.150 6.676 1.00 87.31 149 GLN A O 1
ATOM 1215 N N . ALA A 1 150 ? -14.175 7.839 8.401 1.00 89.62 150 ALA A N 1
ATOM 1216 C CA . ALA A 1 150 ? -12.948 7.153 8.027 1.00 89.62 150 ALA A CA 1
ATOM 1217 C C . ALA A 1 150 ? -12.744 5.900 8.894 1.00 89.62 150 ALA A C 1
ATOM 1219 O O . ALA A 1 150 ? -12.428 5.995 10.082 1.00 89.62 150 ALA A O 1
ATOM 1220 N N . VAL A 1 151 ? -12.893 4.715 8.302 1.00 92.50 151 VAL A N 1
ATOM 1221 C CA . VAL A 1 151 ? -12.683 3.426 8.975 1.00 92.50 151 VAL A CA 1
ATOM 1222 C C . VAL A 1 151 ? -11.306 2.881 8.608 1.00 92.50 151 VAL A C 1
ATOM 1224 O O . VAL A 1 151 ? -11.068 2.452 7.478 1.00 92.50 151 VAL A O 1
ATOM 1227 N N . LEU A 1 152 ? -10.380 2.912 9.568 1.00 90.56 152 LEU A N 1
ATOM 1228 C CA . LEU A 1 152 ? -9.087 2.238 9.449 1.00 90.56 152 LEU A CA 1
ATOM 1229 C C . LEU A 1 152 ? -9.274 0.744 9.709 1.00 90.56 152 LEU A C 1
ATOM 1231 O O . LEU A 1 152 ? -9.770 0.370 10.765 1.00 90.56 152 LEU A O 1
ATOM 1235 N N . ILE A 1 153 ? -8.848 -0.103 8.781 1.00 89.94 153 ILE A N 1
ATOM 1236 C CA . ILE A 1 153 ? -8.989 -1.550 8.911 1.00 89.94 153 ILE A CA 1
ATOM 1237 C C . ILE A 1 153 ? -7.841 -2.072 9.770 1.00 89.94 153 ILE A C 1
ATOM 1239 O O . ILE A 1 153 ? -6.673 -2.019 9.381 1.00 89.94 153 ILE A O 1
ATOM 1243 N N . SER A 1 154 ? -8.180 -2.539 10.967 1.00 84.81 154 SER A N 1
ATOM 1244 C CA . SER A 1 154 ? -7.236 -3.108 11.925 1.00 84.81 154 SER A CA 1
ATOM 1245 C C . SER A 1 154 ? -7.899 -4.194 12.757 1.00 84.81 154 SER A C 1
ATOM 1247 O O . SER A 1 154 ? -9.093 -4.115 13.039 1.00 84.81 154 SER A O 1
ATOM 1249 N N . GLY A 1 155 ? -7.110 -5.186 13.169 1.00 81.94 155 GLY A N 1
ATOM 1250 C CA . GLY A 1 155 ? -7.541 -6.191 14.132 1.00 81.94 155 GLY A CA 1
ATOM 1251 C C . GLY A 1 155 ? -7.669 -5.636 15.555 1.00 81.94 155 GLY A C 1
ATOM 1252 O O . GLY A 1 155 ? -7.036 -4.632 15.892 1.00 81.94 155 GLY A O 1
ATOM 1253 N N . PRO A 1 156 ? -8.455 -6.296 16.425 1.00 75.62 156 PRO A N 1
ATOM 1254 C CA . PRO A 1 156 ? -8.424 -6.057 17.871 1.00 75.62 156 PRO A CA 1
ATOM 1255 C C . PRO A 1 156 ? -7.086 -6.468 18.509 1.00 75.62 156 PRO A C 1
ATOM 1257 O O . PRO A 1 156 ? -6.749 -5.982 19.588 1.00 75.62 156 PRO A O 1
ATOM 1260 N N . GLN A 1 157 ? -6.329 -7.345 17.845 1.00 74.62 157 GLN A N 1
ATOM 1261 C CA . GLN A 1 157 ? -4.966 -7.738 18.205 1.00 74.62 157 GLN A CA 1
ATOM 1262 C C . GLN A 1 157 ? -3.940 -7.023 17.310 1.00 74.62 157 GLN A C 1
ATOM 1264 O O . GLN A 1 157 ? -4.300 -6.405 16.311 1.00 74.62 157 GLN A O 1
ATOM 1269 N N . GLU A 1 158 ? -2.649 -7.121 17.646 1.00 61.81 158 GLU A N 1
ATOM 1270 C CA . GLU A 1 158 ? -1.563 -6.428 16.925 1.00 61.81 158 GLU A CA 1
ATOM 1271 C C . GLU A 1 158 ? -1.453 -6.798 15.435 1.00 61.81 158 GLU A C 1
ATOM 1273 O O . GLU A 1 158 ? -0.858 -6.041 14.668 1.00 61.81 158 GLU A O 1
ATOM 1278 N N . THR A 1 159 ? -2.037 -7.925 15.013 1.00 67.06 159 THR A N 1
ATOM 1279 C CA . THR A 1 159 ? -2.033 -8.367 13.612 1.00 67.06 159 THR A CA 1
ATOM 1280 C C . THR A 1 159 ? -3.434 -8.337 13.004 1.00 67.06 159 THR A C 1
ATOM 1282 O O . THR A 1 159 ? -4.428 -8.661 13.653 1.00 67.06 159 THR A O 1
ATOM 1285 N N . ASP A 1 160 ? -3.505 -7.963 11.730 1.00 70.94 160 ASP A N 1
ATOM 1286 C CA . ASP A 1 160 ? -4.702 -7.945 10.883 1.00 70.94 160 ASP A CA 1
ATOM 1287 C C . ASP A 1 160 ? -4.913 -9.265 10.117 1.00 70.94 160 ASP A C 1
ATOM 1289 O O . ASP A 1 160 ? -5.860 -9.386 9.341 1.00 70.94 160 ASP A O 1
ATOM 1293 N N . SER A 1 161 ? -4.058 -10.266 10.347 1.00 77.44 161 SER A N 1
ATOM 1294 C CA . SER A 1 161 ? -4.023 -11.530 9.599 1.00 77.44 161 SER A CA 1
ATOM 1295 C C . SER A 1 161 ? -5.360 -12.277 9.612 1.00 77.44 161 SER A C 1
ATOM 1297 O O . SER A 1 161 ? -5.806 -12.746 8.566 1.00 77.44 161 SER A O 1
ATOM 1299 N N . GLY A 1 162 ? -6.039 -12.324 10.764 1.00 81.81 162 GLY A N 1
ATOM 1300 C CA . GLY A 1 162 ? -7.352 -12.961 10.901 1.00 81.81 162 GLY A CA 1
ATOM 1301 C C . GLY A 1 162 ? -8.441 -12.271 10.075 1.00 81.81 162 GLY A C 1
ATOM 1302 O O . GLY A 1 162 ? -9.194 -12.938 9.369 1.00 81.81 162 GLY A O 1
ATOM 1303 N N . ILE A 1 163 ? -8.473 -10.933 10.089 1.00 88.75 163 ILE A N 1
ATOM 1304 C CA . ILE A 1 163 ? -9.408 -10.152 9.264 1.00 88.75 163 ILE A CA 1
ATOM 1305 C C . ILE A 1 163 ? -9.093 -10.368 7.784 1.00 88.75 163 ILE A C 1
ATOM 1307 O O . ILE A 1 163 ? -9.994 -10.646 7.001 1.00 88.75 163 ILE A O 1
ATOM 1311 N N . SER A 1 164 ? -7.817 -10.278 7.401 1.00 89.38 164 SER A N 1
ATOM 1312 C CA . SER A 1 164 ? -7.384 -10.453 6.013 1.00 89.38 164 SER A CA 1
ATOM 1313 C C . SER A 1 164 ? -7.792 -11.819 5.452 1.00 89.38 164 SER A C 1
ATOM 1315 O O . SER A 1 164 ? -8.356 -11.888 4.360 1.00 89.38 164 SER A O 1
ATOM 1317 N N . ALA A 1 165 ? -7.554 -12.897 6.204 1.00 88.00 165 ALA A N 1
ATOM 1318 C CA . ALA A 1 165 ? -7.899 -14.252 5.786 1.00 88.00 165 ALA A CA 1
ATOM 1319 C C . ALA A 1 165 ? -9.416 -14.432 5.608 1.00 88.00 165 ALA A C 1
ATOM 1321 O O . ALA A 1 165 ? -9.858 -14.987 4.601 1.00 88.00 165 ALA A O 1
ATOM 1322 N N . GLN A 1 166 ? -10.219 -13.917 6.544 1.00 90.56 166 GLN A N 1
ATOM 1323 C CA . GLN A 1 166 ? -11.676 -14.033 6.487 1.00 90.56 166 GLN A CA 1
ATOM 1324 C C . GLN A 1 166 ? -12.288 -13.182 5.363 1.00 90.56 166 GLN A C 1
ATOM 1326 O O . GLN A 1 166 ? -13.199 -13.646 4.671 1.00 90.56 166 GLN A O 1
ATOM 1331 N N . VAL A 1 167 ? -11.759 -11.977 5.122 1.00 94.12 167 VAL A N 1
ATOM 1332 C CA . VAL A 1 167 ? -12.160 -11.132 3.984 1.00 94.12 167 VAL A CA 1
ATOM 1333 C C . VAL A 1 167 ? -11.866 -11.839 2.667 1.00 94.12 167 VAL A C 1
ATOM 1335 O O . VAL A 1 167 ? -12.756 -11.937 1.826 1.00 94.12 167 VAL A O 1
ATOM 1338 N N . LYS A 1 168 ? -10.652 -12.379 2.500 1.00 92.81 168 LYS A N 1
ATOM 1339 C CA . LYS A 1 168 ? -10.273 -13.156 1.313 1.00 92.81 168 LYS A CA 1
ATOM 1340 C C . LYS A 1 168 ? -11.213 -14.334 1.106 1.00 92.81 168 LYS A C 1
ATOM 1342 O O . LYS A 1 168 ? -11.786 -14.461 0.030 1.00 92.81 168 LYS A O 1
ATOM 1347 N N . GLN A 1 169 ? -11.398 -15.165 2.130 1.00 91.25 169 GLN A N 1
ATOM 1348 C CA . GLN A 1 169 ? -12.270 -16.332 2.042 1.00 91.25 169 GLN A CA 1
ATOM 1349 C C . GLN A 1 169 ? -13.683 -15.936 1.609 1.00 91.25 169 GLN A C 1
ATOM 1351 O O . GLN A 1 169 ? -14.207 -16.516 0.667 1.00 91.25 169 GLN A O 1
ATOM 1356 N N . THR A 1 170 ? -14.270 -14.926 2.255 1.00 90.38 170 THR A N 1
ATOM 1357 C CA . THR A 1 170 ? -15.643 -14.487 1.972 1.00 90.38 170 THR A CA 1
ATOM 1358 C C . THR A 1 170 ? -15.765 -13.895 0.572 1.00 90.38 170 THR A C 1
ATOM 1360 O O . THR A 1 170 ? -16.680 -14.243 -0.163 1.00 90.38 170 THR A O 1
ATOM 1363 N N . TYR A 1 171 ? -14.830 -13.034 0.172 1.00 93.88 171 TYR A N 1
ATOM 1364 C CA . TYR A 1 171 ? -14.841 -12.399 -1.144 1.00 93.88 171 TYR A CA 1
ATOM 1365 C C . TYR A 1 171 ? -14.692 -13.418 -2.279 1.00 93.88 171 TYR A C 1
ATOM 1367 O O . TYR A 1 171 ? -15.428 -13.365 -3.263 1.00 93.88 171 TYR A O 1
ATOM 1375 N N . CYS A 1 172 ? -13.799 -14.395 -2.123 1.00 92.94 172 CYS A N 1
ATOM 1376 C CA . CYS A 1 172 ? -13.553 -15.411 -3.144 1.00 92.94 172 CYS A CA 1
ATOM 1377 C C . CYS A 1 172 ? -14.687 -16.441 -3.295 1.00 92.94 172 CYS A C 1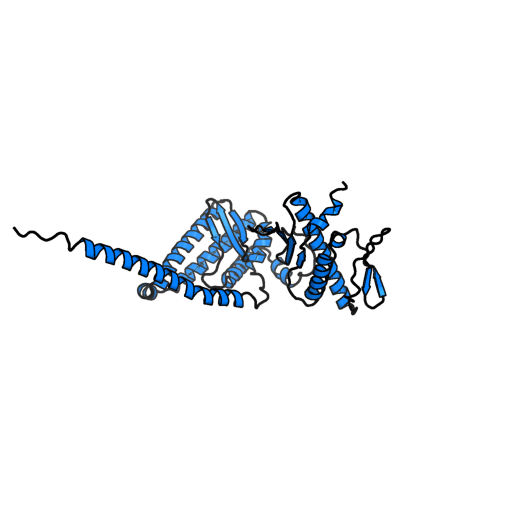
ATOM 1379 O O . CYS A 1 172 ? -14.637 -17.250 -4.216 1.00 92.94 172 CYS A O 1
ATOM 1381 N N . LEU A 1 173 ? -15.717 -16.415 -2.436 1.00 92.38 173 LEU A N 1
ATOM 1382 C CA . LEU A 1 173 ? -16.961 -17.163 -2.671 1.00 92.38 173 LEU A CA 1
ATOM 1383 C C . LEU A 1 173 ? -17.814 -16.537 -3.782 1.00 92.38 173 LEU A C 1
ATOM 1385 O O . LEU A 1 173 ? -18.591 -17.243 -4.419 1.00 92.38 173 LEU A O 1
ATOM 1389 N N . TYR A 1 174 ? -17.676 -15.228 -4.005 1.00 89.12 174 TYR A N 1
ATOM 1390 C CA . TYR A 1 174 ? -18.505 -14.463 -4.940 1.00 89.12 174 TYR A CA 1
ATOM 1391 C C . TYR A 1 174 ? -17.734 -13.991 -6.180 1.00 89.12 174 TYR A C 1
ATOM 1393 O O . TYR A 1 174 ? -18.343 -13.743 -7.218 1.00 89.12 174 TYR A O 1
ATOM 1401 N N . TYR A 1 175 ? -16.403 -13.893 -6.099 1.00 91.69 175 TYR A N 1
ATOM 1402 C CA . TYR A 1 175 ? -15.552 -13.358 -7.164 1.00 91.69 175 TYR A CA 1
ATOM 1403 C C . TYR A 1 175 ? -14.377 -14.277 -7.498 1.00 91.69 175 TYR A C 1
ATOM 1405 O O . TYR A 1 175 ? -13.840 -14.966 -6.633 1.00 91.69 175 TYR A O 1
ATOM 1413 N N . ASN A 1 176 ? -13.914 -14.223 -8.753 1.00 88.31 176 ASN A N 1
ATOM 1414 C CA . ASN A 1 176 ? -12.680 -14.895 -9.155 1.00 88.31 176 ASN A CA 1
ATOM 1415 C C . ASN A 1 176 ? -11.470 -14.254 -8.443 1.00 88.31 176 ASN A C 1
ATOM 1417 O O . ASN A 1 176 ? -11.260 -13.038 -8.497 1.00 88.31 176 ASN A O 1
ATOM 1421 N N . CYS A 1 177 ? -10.669 -15.102 -7.798 1.00 90.06 177 CYS A N 1
ATOM 1422 C CA . CYS A 1 177 ? -9.498 -14.733 -7.009 1.00 90.06 177 CYS A CA 1
ATOM 1423 C C . CYS A 1 177 ? -8.176 -15.313 -7.544 1.00 90.06 177 CYS A C 1
ATOM 1425 O O . CYS A 1 177 ? -7.178 -15.316 -6.823 1.00 90.06 177 CYS A O 1
ATOM 1427 N N . ASP A 1 178 ? -8.119 -15.783 -8.790 1.00 86.62 178 ASP A N 1
ATOM 1428 C CA . ASP A 1 178 ? -6.929 -16.429 -9.376 1.00 86.62 178 ASP A CA 1
ATOM 1429 C C . ASP A 1 178 ? -5.709 -15.482 -9.407 1.00 86.62 178 ASP A C 1
ATOM 1431 O O . ASP A 1 178 ? -4.546 -15.888 -9.294 1.00 86.62 178 ASP A O 1
ATOM 1435 N N . TRP A 1 179 ? -5.962 -14.172 -9.455 1.00 82.50 179 TRP A N 1
ATOM 1436 C CA . TRP A 1 179 ? -4.943 -13.124 -9.363 1.00 82.50 179 TRP A CA 1
ATOM 1437 C C . TRP A 1 179 ? -4.221 -13.082 -8.005 1.00 82.50 179 TRP A C 1
ATOM 1439 O O . TRP A 1 179 ? -3.077 -12.632 -7.958 1.00 82.50 179 TRP A O 1
ATOM 1449 N N . LEU A 1 180 ? -4.823 -13.599 -6.924 1.00 81.88 180 LEU A N 1
ATOM 1450 C CA . LEU A 1 180 ? -4.162 -13.737 -5.617 1.00 81.88 180 LEU A CA 1
ATOM 1451 C C . LEU A 1 180 ? -3.137 -14.881 -5.593 1.00 81.88 180 LEU A C 1
ATOM 1453 O O . LEU A 1 180 ? -2.158 -14.810 -4.854 1.00 81.88 180 LEU A O 1
ATOM 1457 N N . GLN A 1 181 ? -3.326 -15.922 -6.409 1.00 69.81 181 GLN A N 1
ATOM 1458 C CA . GLN A 1 181 ? -2.361 -17.025 -6.542 1.00 69.81 181 GLN A CA 1
ATOM 1459 C C . GLN A 1 181 ? -1.174 -16.610 -7.421 1.00 69.81 181 GLN A C 1
ATOM 1461 O O . GLN A 1 181 ? -0.018 -16.956 -7.177 1.00 69.81 181 GLN A O 1
ATOM 1466 N N . THR A 1 182 ? -1.460 -15.779 -8.420 1.00 52.56 182 THR A N 1
ATOM 1467 C CA . THR A 1 182 ? -0.485 -15.295 -9.398 1.00 52.56 182 THR A CA 1
ATOM 1468 C C . THR A 1 182 ? 0.543 -14.332 -8.779 1.00 52.56 182 THR A C 1
ATOM 1470 O O . THR A 1 182 ? 1.678 -14.249 -9.251 1.00 52.56 182 THR A O 1
ATOM 1473 N N . SER A 1 183 ? 0.199 -13.640 -7.685 1.00 49.22 183 SER A N 1
ATOM 1474 C CA . SER A 1 183 ? 1.114 -12.728 -6.980 1.00 49.22 183 SER A CA 1
ATOM 1475 C C . SER A 1 183 ? 2.278 -13.408 -6.251 1.00 49.22 183 SER A C 1
ATOM 1477 O O . SER A 1 183 ? 3.263 -12.731 -5.963 1.00 49.22 183 SER A O 1
ATOM 1479 N N . GLU A 1 184 ? 2.223 -14.722 -5.998 1.00 45.09 184 GLU A N 1
ATOM 1480 C CA . GLU A 1 184 ? 3.373 -15.462 -5.446 1.00 45.09 184 GLU A CA 1
ATOM 1481 C C . GLU A 1 184 ? 4.362 -15.916 -6.536 1.00 45.09 184 GLU A C 1
ATOM 1483 O O . GLU A 1 184 ? 5.551 -16.059 -6.258 1.00 45.09 184 GLU A O 1
ATOM 1488 N N . SER A 1 185 ? 3.906 -16.066 -7.788 1.00 34.88 185 SER A N 1
ATOM 1489 C CA . SER A 1 185 ? 4.719 -16.584 -8.904 1.00 34.88 185 SER A CA 1
ATOM 1490 C C . SER A 1 185 ? 5.162 -15.520 -9.922 1.00 34.88 185 SER A C 1
ATOM 1492 O O . SER A 1 185 ? 6.167 -15.715 -10.602 1.00 34.88 185 SER A O 1
ATOM 1494 N N . ASN A 1 186 ? 4.474 -14.377 -10.027 1.00 32.72 186 ASN A N 1
ATOM 1495 C CA . ASN A 1 186 ? 4.728 -13.365 -11.065 1.00 32.72 186 ASN A CA 1
ATOM 1496 C C . ASN A 1 186 ? 5.375 -12.075 -10.537 1.00 32.72 186 ASN A C 1
ATOM 1498 O O . ASN A 1 186 ? 5.031 -10.969 -10.951 1.00 32.72 186 ASN A O 1
ATOM 1502 N N . LEU A 1 187 ? 6.396 -12.201 -9.684 1.00 42.81 187 LEU A N 1
ATOM 1503 C CA . LEU A 1 187 ? 7.317 -11.087 -9.400 1.00 42.81 187 LEU A CA 1
ATOM 1504 C C . LEU A 1 187 ? 8.206 -10.710 -10.605 1.00 42.81 187 LEU A C 1
ATOM 1506 O O . LEU A 1 187 ? 8.909 -9.704 -10.554 1.00 42.81 187 LEU A O 1
ATOM 1510 N N . ASN A 1 188 ? 8.132 -11.458 -11.710 1.00 36.78 188 ASN A N 1
ATOM 1511 C CA . ASN A 1 188 ? 8.870 -11.213 -12.946 1.00 36.78 188 ASN A CA 1
ATOM 1512 C C . ASN A 1 188 ? 7.925 -11.182 -14.160 1.00 36.78 188 ASN A C 1
ATOM 1514 O O . ASN A 1 188 ? 7.894 -12.135 -14.921 1.00 36.78 188 ASN A O 1
ATOM 1518 N N . HIS A 1 189 ? 7.137 -10.118 -14.336 1.00 33.62 189 HIS A N 1
ATOM 1519 C CA . HIS A 1 189 ? 6.968 -9.413 -15.623 1.00 33.62 189 HIS A CA 1
ATOM 1520 C C . HIS A 1 189 ? 5.782 -8.428 -15.598 1.00 33.62 189 HIS A C 1
ATOM 1522 O O . HIS A 1 189 ? 4.618 -8.800 -15.610 1.00 33.62 189 HIS A O 1
ATOM 1528 N N . LYS A 1 190 ? 6.138 -7.139 -15.660 1.00 46.25 190 LYS A N 1
ATOM 1529 C CA . LYS A 1 190 ? 5.516 -6.094 -16.493 1.00 46.25 190 LYS A CA 1
ATOM 1530 C C . LYS A 1 190 ? 3.979 -5.943 -16.435 1.00 46.25 190 LYS A C 1
ATOM 1532 O O . LYS A 1 190 ? 3.264 -6.335 -17.345 1.00 46.25 190 LYS A O 1
ATOM 1537 N N . LEU A 1 191 ? 3.520 -5.131 -15.483 1.00 35.50 191 LEU A N 1
ATOM 1538 C CA . LEU A 1 191 ? 2.469 -4.145 -15.745 1.00 35.50 191 LEU A CA 1
ATOM 1539 C C . LEU A 1 191 ? 3.010 -2.773 -15.347 1.00 35.50 191 LEU A C 1
ATOM 1541 O O . LEU A 1 191 ? 3.395 -2.539 -14.201 1.00 35.50 191 LEU A O 1
ATOM 1545 N N . VAL A 1 192 ? 3.073 -1.875 -16.330 1.00 40.66 192 VAL A N 1
ATOM 1546 C CA . VAL A 1 192 ? 3.337 -0.444 -16.162 1.00 40.66 192 VAL A CA 1
ATOM 1547 C C . VAL A 1 192 ? 2.105 0.167 -15.485 1.00 40.66 192 VAL A C 1
ATOM 1549 O O . VAL A 1 192 ? 1.330 0.895 -16.089 1.00 40.66 192 VAL A O 1
ATOM 1552 N N . ALA A 1 193 ? 1.872 -0.182 -14.221 1.00 41.56 193 ALA A N 1
ATOM 1553 C CA . ALA A 1 193 ? 1.074 0.660 -13.351 1.00 41.56 193 ALA A CA 1
ATOM 1554 C C . ALA A 1 193 ? 1.894 1.934 -13.155 1.00 41.56 193 ALA A C 1
ATOM 1556 O O . ALA A 1 193 ? 3.065 1.850 -12.788 1.00 41.56 193 ALA A O 1
ATOM 1557 N N . ASP A 1 194 ? 1.317 3.095 -13.453 1.00 44.84 194 ASP A N 1
ATOM 1558 C CA . ASP A 1 194 ? 1.958 4.393 -13.266 1.00 44.84 194 ASP A CA 1
ATOM 1559 C C . ASP A 1 194 ? 2.361 4.537 -11.788 1.00 44.84 194 ASP A C 1
ATOM 1561 O O . ASP A 1 194 ? 1.546 4.865 -10.921 1.00 44.84 194 ASP A O 1
ATOM 1565 N N . LYS A 1 195 ? 3.605 4.161 -11.468 1.00 56.84 195 LYS A N 1
ATOM 1566 C CA . LYS A 1 195 ? 4.113 4.089 -10.100 1.00 56.84 195 LYS A CA 1
ATOM 1567 C C . LYS A 1 195 ? 4.253 5.521 -9.590 1.00 56.84 195 LYS A C 1
ATOM 1569 O O . LYS A 1 195 ? 5.253 6.199 -9.824 1.00 56.84 195 LYS A O 1
ATOM 1574 N N . LYS A 1 196 ? 3.198 6.021 -8.941 1.00 68.06 196 LYS A N 1
ATOM 1575 C CA . LYS A 1 196 ? 3.114 7.404 -8.460 1.00 68.06 196 LYS A CA 1
ATOM 1576 C C . LYS A 1 196 ? 4.135 7.629 -7.345 1.00 68.06 196 LYS A C 1
ATOM 1578 O O . LYS A 1 196 ? 3.917 7.233 -6.206 1.00 68.06 196 LYS A O 1
ATOM 1583 N N . GLY A 1 197 ? 5.242 8.290 -7.673 1.00 83.12 197 GLY A N 1
ATOM 1584 C CA . GLY A 1 197 ? 6.143 8.846 -6.667 1.00 83.12 197 GLY A CA 1
ATOM 1585 C C . GLY A 1 197 ? 5.514 10.021 -5.908 1.00 83.12 197 GLY A C 1
ATOM 1586 O O . GLY A 1 197 ? 4.566 10.651 -6.391 1.00 83.12 197 GLY A O 1
ATOM 1587 N N . VAL A 1 198 ? 6.061 10.341 -4.739 1.00 90.12 198 VAL A N 1
ATOM 1588 C CA . VAL A 1 198 ? 5.568 11.348 -3.791 1.00 90.12 198 VAL A CA 1
ATOM 1589 C C . VAL A 1 198 ? 6.595 12.469 -3.640 1.00 90.12 198 VAL A C 1
ATOM 1591 O O . VAL A 1 198 ? 7.792 12.218 -3.572 1.00 90.12 198 VAL A O 1
ATOM 1594 N N . TRP A 1 199 ? 6.140 13.722 -3.574 1.00 92.19 199 TRP A N 1
ATOM 1595 C CA . TRP A 1 199 ? 7.012 14.835 -3.188 1.00 92.19 199 TRP A CA 1
ATOM 1596 C C . TRP A 1 199 ? 7.125 14.923 -1.667 1.00 92.19 199 TRP A C 1
ATOM 1598 O O . TRP A 1 199 ? 6.116 14.951 -0.963 1.00 92.19 199 TRP A O 1
ATOM 1608 N N . LEU A 1 200 ? 8.356 14.996 -1.181 1.00 89.38 200 LEU A N 1
ATOM 1609 C CA . LEU A 1 200 ? 8.721 15.190 0.210 1.00 89.38 200 LEU A CA 1
ATOM 1610 C C . LEU A 1 200 ? 9.201 16.632 0.405 1.00 89.38 200 LEU A C 1
ATOM 1612 O O . LEU A 1 200 ? 10.041 17.130 -0.351 1.00 89.38 200 LEU A O 1
ATOM 1616 N N . PHE A 1 201 ? 8.673 17.274 1.446 1.00 87.94 201 PHE A N 1
ATOM 1617 C CA . PHE A 1 201 ? 9.008 18.638 1.846 1.00 87.94 201 PHE A CA 1
ATOM 1618 C C . PHE A 1 201 ? 9.440 18.647 3.310 1.00 87.94 201 PHE A C 1
ATOM 1620 O O . PHE A 1 201 ? 8.820 17.992 4.146 1.00 87.94 201 PHE A O 1
ATOM 1627 N N . GLY A 1 202 ? 10.481 19.413 3.626 1.00 81.50 202 GLY A N 1
ATOM 1628 C CA . GLY A 1 202 ? 10.919 19.656 4.996 1.00 81.50 202 GLY A CA 1
ATOM 1629 C C . GLY A 1 202 ? 11.410 21.090 5.143 1.00 81.50 202 GLY A C 1
ATOM 1630 O O . GLY A 1 202 ? 11.958 21.646 4.197 1.00 81.50 202 GLY A O 1
ATOM 1631 N N . GLN A 1 203 ? 11.246 21.687 6.328 1.00 72.31 203 GLN A N 1
ATOM 1632 C CA . GLN A 1 203 ? 11.559 23.107 6.577 1.00 72.31 203 GLN A CA 1
ATOM 1633 C C . GLN A 1 203 ? 13.005 23.517 6.235 1.00 72.31 203 GLN A C 1
ATOM 1635 O O . GLN A 1 203 ? 13.267 24.690 6.007 1.00 72.31 203 GLN A O 1
ATOM 1640 N N . ARG A 1 204 ? 13.950 22.569 6.204 1.00 84.69 204 ARG A N 1
ATOM 1641 C CA . ARG A 1 204 ? 15.363 22.797 5.843 1.00 84.69 204 ARG A CA 1
ATOM 1642 C C . ARG A 1 204 ? 15.885 21.772 4.838 1.00 84.69 204 ARG A C 1
ATOM 1644 O O . ARG A 1 204 ? 17.077 21.477 4.819 1.00 84.69 204 ARG A O 1
ATOM 1651 N N . GLN A 1 205 ? 14.991 21.154 4.068 1.00 86.75 205 GLN A N 1
ATOM 1652 C CA . GLN A 1 205 ? 15.366 20.125 3.105 1.00 86.75 205 GLN A CA 1
ATOM 1653 C C . GLN A 1 205 ? 14.978 20.552 1.689 1.00 86.75 205 GLN A C 1
ATOM 1655 O O . GLN A 1 205 ? 13.861 21.035 1.493 1.00 86.75 205 GLN A O 1
ATOM 1660 N N . PRO A 1 206 ? 15.872 20.359 0.703 1.00 91.00 206 PRO A N 1
ATOM 1661 C CA . PRO A 1 206 ? 15.537 20.591 -0.694 1.00 91.00 206 PRO A CA 1
ATOM 1662 C C . PRO A 1 206 ? 14.364 19.695 -1.131 1.00 91.00 206 PRO A C 1
ATOM 1664 O O . PRO A 1 206 ? 14.223 18.569 -0.625 1.00 91.00 206 PRO A O 1
ATOM 1667 N N . PRO A 1 207 ? 13.515 20.169 -2.061 1.00 92.88 207 PRO A N 1
ATOM 1668 C CA . PRO A 1 207 ? 12.374 19.404 -2.543 1.00 92.88 207 PRO A CA 1
ATOM 1669 C C . PRO A 1 207 ? 12.842 18.065 -3.110 1.00 92.88 207 PRO A C 1
ATOM 1671 O O . PRO A 1 207 ? 13.686 18.003 -4.004 1.00 92.88 207 PRO A O 1
ATOM 1674 N N . THR A 1 208 ? 12.295 16.979 -2.569 1.00 95.19 208 THR A N 1
ATOM 1675 C CA . THR A 1 208 ? 12.724 15.623 -2.918 1.00 95.19 208 THR A CA 1
ATOM 1676 C C . THR A 1 208 ? 11.555 14.850 -3.505 1.00 95.19 208 THR A C 1
ATOM 1678 O O . THR A 1 208 ? 10.498 14.779 -2.888 1.00 95.19 208 THR A O 1
ATOM 1681 N N . TYR A 1 209 ? 11.727 14.248 -4.676 1.00 95.06 209 TYR A N 1
ATOM 1682 C CA . TYR A 1 209 ? 10.750 13.321 -5.238 1.00 95.06 209 TYR A CA 1
ATOM 1683 C C . TYR A 1 209 ? 11.159 11.885 -4.912 1.00 95.06 209 TYR A C 1
ATOM 1685 O O . TYR A 1 209 ? 12.280 11.473 -5.204 1.00 95.06 209 TYR A O 1
ATOM 1693 N N . GLU A 1 210 ? 10.274 11.132 -4.272 1.00 93.06 210 GLU A N 1
ATOM 1694 C CA . GLU A 1 210 ? 10.500 9.745 -3.878 1.00 93.06 210 GLU A CA 1
ATOM 1695 C C . GLU A 1 210 ? 9.671 8.800 -4.747 1.00 93.06 210 GLU A C 1
ATOM 1697 O O . GLU A 1 210 ? 8.466 8.988 -4.892 1.00 93.06 210 GLU A O 1
ATOM 1702 N N . VAL A 1 211 ? 10.294 7.765 -5.307 1.00 91.00 211 VAL A N 1
ATOM 1703 C CA . VAL A 1 211 ? 9.637 6.751 -6.141 1.00 91.00 211 VAL A CA 1
ATOM 1704 C C . VAL A 1 211 ? 9.817 5.383 -5.488 1.00 91.00 211 VAL A C 1
ATOM 1706 O O . VAL A 1 211 ? 10.935 4.985 -5.154 1.00 91.00 211 VAL A O 1
ATOM 1709 N N . GLU A 1 212 ? 8.704 4.671 -5.282 1.00 84.19 212 GLU A N 1
ATOM 1710 C CA . GLU A 1 212 ? 8.664 3.313 -4.707 1.00 84.19 212 GLU A CA 1
ATOM 1711 C C . GLU A 1 212 ? 9.343 3.173 -3.330 1.00 84.19 212 GLU A C 1
ATOM 1713 O O . GLU A 1 212 ? 9.803 2.089 -2.991 1.00 84.19 212 GLU A O 1
ATOM 1718 N N . GLN A 1 213 ? 9.474 4.262 -2.559 1.00 82.75 213 GLN A N 1
ATOM 1719 C CA . GLN A 1 213 ? 10.234 4.326 -1.293 1.00 82.75 213 GLN A CA 1
ATOM 1720 C C . GLN A 1 213 ? 11.726 3.945 -1.409 1.00 82.75 213 GLN A C 1
ATOM 1722 O O . GLN A 1 213 ? 12.462 4.007 -0.429 1.00 82.75 213 GLN A O 1
ATOM 1727 N N . LYS A 1 214 ? 12.196 3.607 -2.614 1.00 86.62 214 LYS A N 1
ATOM 1728 C CA . LYS A 1 214 ? 13.550 3.123 -2.898 1.00 86.62 214 LYS A CA 1
ATOM 1729 C C . LYS A 1 214 ? 14.410 4.174 -3.576 1.00 86.62 214 LYS A C 1
ATOM 1731 O O . LYS A 1 214 ? 15.621 4.160 -3.399 1.00 86.62 214 LYS A O 1
ATOM 1736 N N . PHE A 1 215 ? 13.811 5.087 -4.331 1.00 92.44 215 PHE A N 1
ATOM 1737 C CA . PHE A 1 215 ? 14.541 6.097 -5.088 1.00 92.44 215 PHE A CA 1
ATOM 1738 C C . PHE A 1 215 ? 14.183 7.487 -4.592 1.00 92.44 215 PHE A C 1
ATOM 1740 O O . PHE A 1 215 ? 13.007 7.812 -4.464 1.00 92.44 215 PHE A O 1
ATOM 1747 N N . LYS A 1 216 ? 15.192 8.315 -4.326 1.00 95.12 216 LYS A N 1
ATOM 1748 C CA . LYS A 1 216 ? 15.034 9.705 -3.889 1.00 95.12 216 LYS A CA 1
ATOM 1749 C C . LYS A 1 216 ? 15.785 10.627 -4.833 1.00 95.12 216 LYS A C 1
ATOM 1751 O O . LYS A 1 216 ? 16.991 10.476 -4.989 1.00 95.12 216 LYS A O 1
ATOM 1756 N N . PHE A 1 217 ? 15.084 11.600 -5.394 1.00 96.31 217 PHE A N 1
ATOM 1757 C CA . PHE A 1 217 ? 15.615 12.592 -6.322 1.00 96.31 217 PHE A CA 1
ATOM 1758 C C . PHE A 1 217 ? 15.534 13.965 -5.680 1.00 96.31 217 PHE A C 1
ATOM 1760 O O . PHE A 1 217 ? 14.440 14.462 -5.421 1.00 96.31 217 PHE A O 1
ATOM 1767 N N . VAL A 1 218 ? 16.686 14.553 -5.379 1.00 96.19 218 VAL A N 1
ATOM 1768 C CA . VAL A 1 218 ? 16.776 15.868 -4.747 1.00 96.19 218 VAL A CA 1
ATOM 1769 C C . VAL A 1 218 ? 16.911 16.939 -5.825 1.00 96.19 218 VAL A C 1
ATOM 1771 O O . VAL A 1 218 ? 17.862 16.918 -6.602 1.00 96.19 218 VAL A O 1
ATOM 1774 N N . PHE A 1 219 ? 15.961 17.871 -5.854 1.00 95.19 219 PHE A N 1
ATOM 1775 C CA . PHE A 1 219 ? 15.946 19.006 -6.776 1.00 95.19 219 PHE A CA 1
ATOM 1776 C C . PHE A 1 219 ? 16.224 20.310 -6.033 1.00 95.19 219 PHE A C 1
ATOM 1778 O O . PHE A 1 219 ? 15.957 20.423 -4.837 1.00 95.19 219 PHE A O 1
ATOM 1785 N N . ASN A 1 220 ? 16.710 21.325 -6.748 1.00 93.38 220 ASN A N 1
ATOM 1786 C CA . ASN A 1 220 ? 17.032 22.616 -6.129 1.00 93.38 220 ASN A CA 1
ATOM 1787 C C . ASN A 1 220 ? 15.772 23.451 -5.849 1.00 93.38 220 ASN A C 1
ATOM 1789 O O . ASN A 1 220 ? 15.732 24.245 -4.913 1.00 93.38 220 ASN A O 1
ATOM 1793 N N . ASN A 1 221 ? 14.730 23.273 -6.663 1.00 92.75 221 ASN A N 1
ATOM 1794 C CA . ASN A 1 221 ? 13.457 23.989 -6.577 1.00 92.75 221 ASN A CA 1
ATOM 1795 C C . ASN A 1 221 ? 12.311 23.149 -7.185 1.00 92.75 221 ASN A C 1
ATOM 1797 O O . ASN A 1 221 ? 12.536 22.053 -7.704 1.00 92.75 221 ASN A O 1
ATOM 1801 N N . LEU A 1 222 ? 11.083 23.676 -7.144 1.00 91.06 222 LEU A N 1
ATOM 1802 C CA . LEU A 1 222 ? 9.877 23.031 -7.689 1.00 91.06 222 LEU A CA 1
ATOM 1803 C C . LEU A 1 222 ? 9.467 23.511 -9.090 1.00 91.06 222 LEU A C 1
ATOM 1805 O O . LEU A 1 222 ? 8.410 23.106 -9.581 1.00 91.06 222 LEU A O 1
ATOM 1809 N N . VAL A 1 223 ? 10.276 24.352 -9.738 1.00 91.88 223 VAL A N 1
ATOM 1810 C CA . VAL A 1 223 ? 10.029 24.782 -11.122 1.00 91.88 223 VAL A CA 1
ATOM 1811 C C . VAL A 1 223 ? 10.035 23.545 -12.024 1.00 91.88 223 VAL A C 1
ATOM 1813 O O . VAL A 1 223 ? 10.849 22.642 -11.826 1.00 91.88 223 VAL A O 1
ATOM 1816 N N . ASN A 1 224 ? 9.089 23.476 -12.965 1.00 90.62 224 ASN A N 1
ATOM 1817 C CA . ASN A 1 224 ? 8.870 22.332 -13.859 1.00 90.62 224 ASN A CA 1
ATOM 1818 C C . ASN A 1 224 ? 8.622 21.006 -13.118 1.00 90.62 224 ASN A C 1
ATOM 1820 O O . ASN A 1 224 ? 9.128 19.945 -13.474 1.00 90.62 224 ASN A O 1
ATOM 1824 N N . LYS A 1 225 ? 7.779 21.046 -12.076 1.00 91.50 225 LYS A N 1
ATOM 1825 C CA . LYS A 1 225 ? 7.417 19.881 -11.249 1.00 91.50 225 LYS A CA 1
ATOM 1826 C C . LYS A 1 225 ? 7.059 18.624 -12.056 1.00 91.50 225 LYS A C 1
ATOM 1828 O O . LYS A 1 225 ? 7.473 17.537 -11.668 1.00 91.50 225 LYS A O 1
ATOM 1833 N N . LYS A 1 226 ? 6.284 18.747 -13.142 1.00 88.88 226 LYS A N 1
ATOM 1834 C CA . LYS A 1 226 ? 5.865 17.598 -13.970 1.00 88.88 226 LYS A CA 1
ATOM 1835 C C . LYS A 1 226 ? 7.051 16.952 -14.693 1.00 88.88 226 LYS A C 1
ATOM 1837 O O . LYS A 1 226 ? 7.206 15.739 -14.606 1.00 88.88 226 LYS A O 1
ATOM 1842 N N . ALA A 1 227 ? 7.908 17.758 -15.312 1.00 88.75 227 ALA A N 1
ATOM 1843 C CA . ALA A 1 227 ? 9.145 17.309 -15.943 1.00 88.75 227 ALA A CA 1
ATOM 1844 C C . ALA A 1 227 ? 10.072 16.590 -14.957 1.00 88.75 227 ALA A C 1
ATOM 1846 O O . ALA A 1 227 ? 10.496 15.461 -15.188 1.00 88.75 227 ALA A O 1
ATOM 1847 N N . LYS A 1 228 ? 10.282 17.191 -13.778 1.00 93.56 228 LYS A N 1
ATOM 1848 C CA . LYS A 1 228 ? 11.062 16.602 -12.675 1.00 93.56 228 LYS A CA 1
ATOM 1849 C C . LYS A 1 228 ? 10.545 15.229 -12.252 1.00 93.56 228 LYS A C 1
ATOM 1851 O O . LYS A 1 228 ? 11.326 14.323 -11.977 1.00 93.56 228 LYS A O 1
ATOM 1856 N N . GLN A 1 229 ? 9.225 15.055 -12.217 1.00 93.25 229 GLN A N 1
ATOM 1857 C CA . GLN A 1 229 ? 8.617 13.753 -11.946 1.00 93.25 229 GLN A CA 1
ATOM 1858 C C . GLN A 1 229 ? 8.833 12.765 -13.092 1.00 93.25 229 GLN A C 1
ATOM 1860 O O . GLN A 1 229 ? 9.139 11.605 -12.824 1.00 93.25 229 GLN A O 1
ATOM 1865 N N . ALA A 1 230 ? 8.656 13.208 -14.338 1.00 90.12 230 ALA A N 1
ATOM 1866 C CA . ALA A 1 230 ? 8.808 12.369 -15.521 1.00 90.12 230 ALA A CA 1
ATOM 1867 C C . ALA A 1 230 ? 10.240 11.833 -15.635 1.00 90.12 230 ALA A C 1
ATOM 1869 O O . ALA A 1 230 ? 10.430 10.618 -15.681 1.00 90.12 230 ALA A O 1
ATOM 1870 N N . ILE A 1 231 ? 11.244 12.711 -15.543 1.00 91.00 231 ILE A N 1
ATOM 1871 C CA . ILE A 1 231 ? 12.649 12.312 -15.648 1.00 91.00 231 ILE A CA 1
ATOM 1872 C C . ILE A 1 231 ? 13.081 11.406 -14.490 1.00 91.00 231 ILE A C 1
ATOM 1874 O O . ILE A 1 231 ? 13.799 10.432 -14.693 1.00 91.00 231 ILE A O 1
ATOM 1878 N N . ALA A 1 232 ? 12.584 11.654 -13.274 1.00 92.25 232 ALA A N 1
ATOM 1879 C CA . ALA A 1 232 ? 12.843 10.781 -12.135 1.00 92.25 232 ALA A CA 1
ATOM 1880 C C . ALA A 1 232 ? 12.270 9.372 -12.357 1.00 92.25 232 ALA A C 1
ATOM 1882 O O . ALA A 1 232 ? 12.955 8.384 -12.102 1.00 92.25 232 ALA A O 1
ATOM 1883 N N . ARG A 1 233 ? 11.036 9.258 -12.868 1.00 90.81 233 ARG A N 1
ATOM 1884 C CA . ARG A 1 233 ? 10.438 7.955 -13.210 1.00 90.81 233 ARG A CA 1
ATOM 1885 C C . ARG A 1 233 ? 11.220 7.252 -14.317 1.00 90.81 233 ARG A C 1
ATOM 1887 O O . ARG A 1 233 ? 11.454 6.052 -14.199 1.00 90.81 233 ARG A O 1
ATOM 1894 N N . GLN A 1 234 ? 11.659 7.990 -15.334 1.00 88.88 234 GLN A N 1
ATOM 1895 C CA . GLN A 1 234 ? 12.489 7.454 -16.409 1.00 88.88 234 GLN A CA 1
ATOM 1896 C C . GLN A 1 234 ? 13.809 6.888 -15.863 1.00 88.88 234 GLN A C 1
ATOM 1898 O O . GLN A 1 234 ? 14.136 5.735 -16.133 1.00 88.88 234 GLN A O 1
ATOM 1903 N N . VAL A 1 235 ? 14.513 7.627 -14.997 1.00 90.44 235 VAL A N 1
ATOM 1904 C CA . VAL A 1 235 ? 15.742 7.138 -14.344 1.00 90.44 235 VAL A CA 1
ATOM 1905 C C . VAL A 1 235 ? 15.491 5.867 -13.528 1.00 90.44 235 VAL A C 1
ATOM 1907 O O . VAL A 1 235 ? 16.320 4.957 -13.554 1.00 90.44 235 VAL A O 1
ATOM 1910 N N . VAL A 1 236 ? 14.361 5.762 -12.820 1.00 91.94 236 VAL A N 1
ATOM 1911 C CA . VAL A 1 236 ? 13.998 4.534 -12.086 1.00 91.94 236 VAL A CA 1
ATOM 1912 C C . VAL A 1 236 ? 13.816 3.354 -13.034 1.00 91.94 236 VAL A C 1
ATOM 1914 O O . VAL A 1 236 ? 14.378 2.288 -12.784 1.00 91.94 236 VAL A O 1
ATOM 1917 N N . GLN A 1 237 ? 13.064 3.538 -14.120 1.00 87.25 237 GLN A N 1
ATOM 1918 C CA . GLN A 1 237 ? 12.815 2.489 -15.110 1.00 87.25 237 GLN A CA 1
ATOM 1919 C C . GLN A 1 237 ? 14.114 2.012 -15.762 1.00 87.25 237 GLN A C 1
ATOM 1921 O O . GLN A 1 237 ? 14.369 0.810 -15.822 1.00 87.25 237 GLN A O 1
ATOM 1926 N N . GLU A 1 238 ? 14.968 2.943 -16.181 1.00 86.56 238 GLU A N 1
ATOM 1927 C CA . GLU A 1 238 ? 16.258 2.631 -16.795 1.00 86.56 238 GLU A CA 1
ATOM 1928 C C . GLU A 1 238 ? 17.213 1.951 -15.801 1.00 86.56 238 GLU A C 1
ATOM 1930 O O . GLU A 1 238 ? 17.897 0.995 -16.159 1.00 86.56 238 GLU A O 1
ATOM 1935 N N . SER A 1 239 ? 17.220 2.376 -14.531 1.00 88.50 239 SER A N 1
ATOM 1936 C CA . SER A 1 239 ? 18.031 1.745 -13.475 1.00 88.50 239 SER A CA 1
ATOM 1937 C C . SER A 1 239 ? 17.573 0.315 -13.173 1.00 88.50 239 SER A C 1
ATOM 1939 O O . SER A 1 239 ? 18.404 -0.571 -12.975 1.00 88.50 239 SER A O 1
ATOM 1941 N N . GLN A 1 240 ? 16.257 0.078 -13.135 1.00 88.12 240 GLN A N 1
ATOM 1942 C CA . GLN A 1 240 ? 15.678 -1.256 -12.944 1.00 88.12 240 GLN A CA 1
ATOM 1943 C C . GLN A 1 240 ? 15.990 -2.161 -14.136 1.00 88.12 240 GLN A C 1
ATOM 1945 O O . GLN A 1 240 ? 16.466 -3.276 -13.945 1.00 88.12 240 GLN A O 1
ATOM 1950 N N . HIS A 1 241 ? 15.814 -1.655 -15.358 1.00 83.25 241 HIS A N 1
ATOM 1951 C CA . HIS A 1 241 ? 16.174 -2.387 -16.567 1.00 83.25 241 HIS A CA 1
ATOM 1952 C C . HIS A 1 241 ? 17.658 -2.771 -16.571 1.00 83.25 241 HIS A C 1
ATOM 1954 O O . HIS A 1 241 ? 18.009 -3.916 -16.854 1.00 83.25 241 HIS A O 1
ATOM 1960 N N . PHE A 1 242 ? 18.531 -1.840 -16.185 1.00 84.62 242 PHE A N 1
ATOM 1961 C CA . PHE A 1 242 ? 19.958 -2.105 -16.092 1.00 84.62 242 PHE A CA 1
ATOM 1962 C C . PHE A 1 242 ? 20.272 -3.187 -15.045 1.00 84.62 242 PHE A C 1
ATOM 1964 O O . PHE A 1 242 ? 21.027 -4.119 -15.320 1.00 84.62 242 PHE A O 1
ATOM 1971 N N . LEU A 1 243 ? 19.638 -3.132 -13.872 1.00 86.81 243 LEU A N 1
ATOM 1972 C CA . LEU A 1 243 ? 19.765 -4.183 -12.862 1.00 86.81 243 LEU A CA 1
ATOM 1973 C C . LEU A 1 243 ? 19.338 -5.559 -13.398 1.00 86.81 243 LEU A C 1
ATOM 1975 O O . LEU A 1 243 ? 20.020 -6.548 -13.140 1.00 86.81 243 LEU A O 1
ATOM 1979 N N . ASP A 1 244 ? 18.242 -5.633 -14.151 1.00 83.50 244 ASP A N 1
ATOM 1980 C CA . ASP A 1 244 ? 17.750 -6.890 -14.724 1.00 83.50 244 ASP A CA 1
ATOM 1981 C C . ASP A 1 244 ? 18.716 -7.469 -15.761 1.00 83.50 244 ASP A C 1
ATOM 1983 O O . ASP A 1 244 ? 18.955 -8.679 -15.775 1.00 83.50 244 ASP A O 1
ATOM 1987 N N . VAL A 1 245 ? 19.320 -6.615 -16.593 1.00 81.69 245 VAL A N 1
ATOM 1988 C CA . VAL A 1 245 ? 20.383 -7.027 -17.520 1.00 81.69 245 VAL A CA 1
ATOM 1989 C C . VAL A 1 245 ? 21.572 -7.591 -16.744 1.00 81.69 245 VAL A C 1
ATOM 1991 O O . VAL A 1 245 ? 22.034 -8.685 -17.054 1.00 81.69 245 VAL A O 1
ATOM 1994 N N . LEU A 1 246 ? 22.021 -6.913 -15.682 1.00 83.50 246 LEU A N 1
ATOM 1995 C CA . LEU A 1 246 ? 23.125 -7.401 -14.850 1.00 83.50 246 LEU A CA 1
ATOM 1996 C C . LEU A 1 246 ? 22.803 -8.744 -14.177 1.00 83.50 246 LEU A C 1
ATOM 1998 O O . LEU A 1 246 ? 23.660 -9.627 -14.154 1.00 83.50 246 LEU A O 1
ATOM 2002 N N . LYS A 1 247 ? 21.573 -8.936 -13.683 1.00 85.62 247 LYS A N 1
ATOM 2003 C CA . LYS A 1 247 ? 21.121 -10.219 -13.115 1.00 85.62 247 LYS A CA 1
ATOM 2004 C C . LYS A 1 247 ? 21.181 -11.343 -14.144 1.00 85.62 247 LYS A C 1
ATOM 2006 O O . LYS A 1 247 ? 21.730 -12.401 -13.850 1.00 85.62 247 LYS A O 1
ATOM 2011 N N . LYS A 1 248 ? 20.642 -11.118 -15.347 1.00 82.50 248 LYS A N 1
ATOM 2012 C CA . LYS A 1 248 ? 20.674 -12.106 -16.440 1.00 82.50 248 LYS A CA 1
ATOM 2013 C C . LYS A 1 248 ? 22.108 -12.475 -16.813 1.00 82.50 248 LYS A C 1
ATOM 2015 O O . LYS A 1 248 ? 22.424 -13.652 -16.940 1.00 82.50 248 LYS A O 1
ATOM 2020 N N . THR A 1 249 ? 22.982 -11.480 -16.909 1.00 81.00 249 THR A N 1
ATOM 2021 C CA . THR A 1 249 ? 24.408 -11.667 -17.190 1.00 81.00 249 THR A CA 1
ATOM 2022 C C . THR A 1 249 ? 25.113 -12.479 -16.099 1.00 81.00 249 THR A C 1
ATOM 2024 O O . THR A 1 249 ? 25.885 -13.383 -16.410 1.00 81.00 249 THR A O 1
ATOM 2027 N N . GLN A 1 250 ? 24.819 -12.215 -14.823 1.00 81.94 250 GLN A N 1
ATOM 2028 C CA . GLN A 1 250 ? 25.376 -12.982 -13.708 1.00 81.94 250 GLN A CA 1
ATOM 2029 C C . GLN A 1 250 ? 24.881 -14.436 -13.706 1.00 81.94 250 GLN A C 1
ATOM 2031 O O . GLN A 1 250 ? 25.673 -15.349 -13.476 1.00 81.94 250 GLN A O 1
ATOM 2036 N N . LEU A 1 251 ? 23.595 -14.664 -14.001 1.00 82.88 251 LEU A N 1
ATOM 2037 C CA . LEU A 1 251 ? 23.022 -16.009 -14.141 1.00 82.88 251 LEU A CA 1
ATOM 2038 C C . LEU A 1 251 ? 23.642 -16.790 -15.308 1.00 82.88 251 LEU A C 1
ATOM 2040 O O . LEU A 1 251 ? 23.807 -18.000 -15.207 1.00 82.88 251 LEU A O 1
ATOM 2044 N N . ALA A 1 252 ? 24.041 -16.102 -16.379 1.00 81.25 252 ALA A N 1
ATOM 2045 C CA . ALA A 1 252 ? 24.766 -16.692 -17.502 1.00 81.25 252 ALA A CA 1
ATOM 2046 C C . ALA A 1 252 ? 26.260 -16.972 -17.203 1.00 81.25 252 ALA A C 1
ATOM 2048 O O . ALA A 1 252 ? 26.992 -17.403 -18.089 1.00 81.25 252 ALA A O 1
ATOM 2049 N N . GLY A 1 253 ? 26.727 -16.743 -15.968 1.00 79.44 253 GLY A N 1
ATOM 2050 C CA . GLY A 1 253 ? 28.079 -17.091 -15.515 1.00 79.44 253 GLY A CA 1
ATOM 2051 C C . GLY A 1 253 ? 29.148 -16.020 -15.757 1.00 79.44 253 GLY A C 1
ATOM 2052 O O . GLY A 1 253 ? 30.318 -16.231 -15.428 1.00 79.44 253 GLY A O 1
ATOM 2053 N N . TYR A 1 254 ? 28.779 -14.853 -16.287 1.00 79.19 254 TYR A N 1
ATOM 2054 C CA . TYR A 1 254 ? 29.719 -13.748 -16.484 1.00 79.19 254 TYR A CA 1
ATOM 2055 C C . TYR A 1 254 ? 30.017 -13.027 -15.162 1.00 79.19 254 TYR A C 1
ATOM 2057 O O . TYR A 1 254 ? 29.132 -12.829 -14.326 1.00 79.19 254 TYR A O 1
ATOM 2065 N N . ARG A 1 255 ? 31.266 -12.571 -14.979 1.00 79.25 255 ARG A N 1
ATOM 2066 C CA . ARG A 1 255 ? 31.627 -11.692 -13.855 1.00 79.25 255 ARG A CA 1
ATOM 2067 C C . ARG A 1 255 ? 31.524 -10.234 -14.289 1.00 79.25 255 ARG A C 1
ATOM 2069 O O . ARG A 1 255 ? 32.003 -9.849 -15.356 1.00 79.25 255 ARG A O 1
ATOM 2076 N N . ILE A 1 256 ? 30.896 -9.427 -13.438 1.00 80.00 256 ILE A N 1
ATOM 2077 C CA . ILE A 1 256 ? 30.726 -7.991 -13.660 1.00 80.00 256 ILE A CA 1
ATOM 2078 C C . ILE A 1 256 ? 31.971 -7.266 -13.148 1.00 80.00 256 ILE A C 1
ATOM 2080 O O . ILE A 1 256 ? 32.287 -7.340 -11.958 1.00 80.00 256 ILE A O 1
ATOM 2084 N N . ASP A 1 257 ? 32.656 -6.547 -14.035 1.00 79.38 257 ASP A N 1
ATOM 2085 C CA . ASP A 1 257 ? 33.762 -5.675 -13.656 1.00 79.38 257 ASP A CA 1
ATOM 2086 C C . ASP A 1 257 ? 33.240 -4.287 -13.263 1.00 79.38 257 ASP A C 1
ATOM 2088 O O . ASP A 1 257 ? 32.999 -3.406 -14.087 1.00 79.38 257 ASP A O 1
ATOM 2092 N N . TRP A 1 258 ? 33.073 -4.089 -11.959 1.00 81.25 258 TRP A N 1
ATOM 2093 C CA . TRP A 1 258 ? 32.606 -2.825 -11.390 1.00 81.25 258 TRP A CA 1
ATOM 2094 C C . TRP A 1 258 ? 33.591 -1.666 -11.550 1.00 81.25 258 TRP A C 1
ATOM 2096 O O . TRP A 1 258 ? 33.175 -0.515 -11.443 1.00 81.25 258 TRP A O 1
ATOM 2106 N N . THR A 1 259 ? 34.879 -1.946 -11.774 1.00 73.38 259 THR A N 1
ATOM 2107 C CA . THR A 1 259 ? 35.914 -0.908 -11.900 1.00 73.38 259 THR A CA 1
ATOM 2108 C C . THR A 1 259 ? 35.910 -0.270 -13.282 1.00 73.38 259 THR A C 1
ATOM 2110 O O . THR A 1 259 ? 36.148 0.930 -13.408 1.00 73.38 259 THR A O 1
ATOM 2113 N N . ASN A 1 260 ? 35.536 -1.048 -14.298 1.00 68.38 260 ASN A N 1
ATOM 2114 C CA . ASN A 1 260 ? 35.443 -0.597 -15.681 1.00 68.38 260 ASN A CA 1
ATOM 2115 C C . ASN A 1 260 ? 34.017 -0.201 -16.110 1.00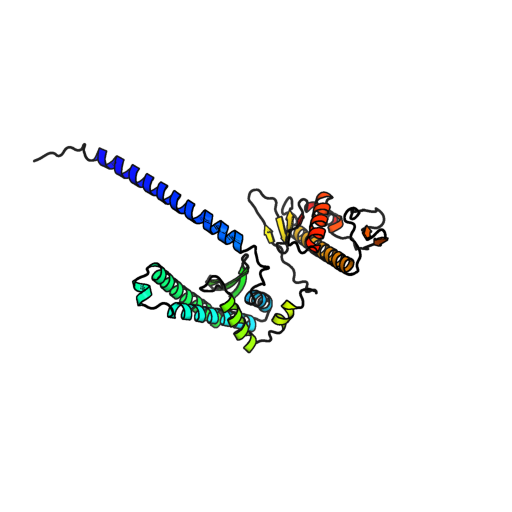 68.38 260 ASN A C 1
ATOM 2117 O O . ASN A 1 260 ? 33.781 0.151 -17.264 1.00 68.38 260 ASN A O 1
ATOM 2121 N N . LEU A 1 261 ? 33.068 -0.177 -15.169 1.00 70.75 261 LEU A N 1
ATOM 2122 C CA . LEU A 1 261 ? 31.733 0.402 -15.337 1.00 70.75 261 LEU A CA 1
ATOM 2123 C C . LEU A 1 261 ? 31.797 1.941 -15.293 1.00 70.75 261 LEU A C 1
ATOM 2125 O O . LEU A 1 261 ? 31.290 2.598 -14.378 1.00 70.75 261 LEU A O 1
ATOM 2129 N N . PHE A 1 262 ? 32.457 2.539 -16.284 1.00 63.84 262 PHE A N 1
ATOM 2130 C CA . PHE A 1 262 ? 32.559 3.989 -16.419 1.00 63.84 262 PHE A CA 1
ATOM 2131 C C . PHE A 1 262 ? 31.625 4.532 -17.499 1.00 63.84 262 PHE A C 1
ATOM 2133 O O . PHE A 1 262 ? 31.357 3.923 -18.531 1.00 63.84 262 PHE A O 1
ATOM 2140 N N . LYS A 1 263 ? 31.150 5.751 -17.263 1.00 61.25 263 LYS A N 1
ATOM 2141 C CA . LYS A 1 263 ? 30.371 6.521 -18.223 1.00 61.25 263 LYS A CA 1
ATOM 2142 C C . LYS A 1 263 ? 31.314 7.121 -19.269 1.00 61.25 263 LYS A C 1
ATOM 2144 O O . LYS A 1 263 ? 32.042 8.063 -18.959 1.00 61.25 263 LYS A O 1
ATOM 2149 N N . ARG A 1 264 ? 31.299 6.617 -20.507 1.00 53.09 264 ARG A N 1
ATOM 2150 C CA . ARG A 1 264 ? 31.971 7.264 -21.648 1.00 53.09 264 ARG A CA 1
ATOM 2151 C C . ARG A 1 264 ? 30.926 7.990 -22.492 1.00 53.09 264 ARG A C 1
ATOM 2153 O O . ARG A 1 264 ? 30.032 7.360 -23.034 1.00 53.09 264 ARG A O 1
ATOM 2160 N N . ARG A 1 265 ? 31.028 9.318 -22.598 1.00 50.31 265 ARG A N 1
ATOM 2161 C CA . ARG A 1 265 ? 30.306 10.081 -23.627 1.00 50.31 265 ARG A CA 1
ATOM 2162 C C . ARG A 1 265 ? 31.203 10.128 -24.859 1.00 50.31 265 ARG A C 1
ATOM 2164 O O . ARG A 1 265 ? 32.217 10.822 -24.823 1.00 50.31 265 ARG A O 1
ATOM 2171 N N . SER A 1 266 ? 30.870 9.392 -25.915 1.00 43.25 266 SER A N 1
ATOM 2172 C CA . SER A 1 266 ? 31.480 9.644 -27.222 1.00 43.25 266 SER A CA 1
ATOM 2173 C C . SER A 1 266 ? 30.675 10.730 -27.938 1.00 43.25 266 SER A C 1
ATOM 2175 O O . SER A 1 266 ? 29.453 10.764 -27.842 1.00 43.25 266 SER A O 1
ATOM 2177 N N . LYS A 1 267 ? 31.360 11.664 -28.606 1.00 43.72 267 LYS A N 1
ATOM 2178 C CA . LYS A 1 267 ? 30.737 12.821 -29.280 1.00 43.72 267 LYS A CA 1
ATOM 2179 C C . LYS A 1 267 ? 30.019 12.461 -30.592 1.00 43.72 267 LYS A C 1
ATOM 2181 O O . LYS A 1 267 ? 29.425 13.348 -31.190 1.00 43.72 267 LYS A O 1
ATOM 2186 N N . VAL A 1 268 ? 30.105 11.209 -31.047 1.00 45.50 268 VAL A N 1
ATOM 2187 C CA . VAL A 1 268 ? 29.656 10.789 -32.391 1.00 45.50 268 VAL A CA 1
ATOM 2188 C C . VAL A 1 268 ? 28.588 9.686 -32.352 1.00 45.50 268 VAL A C 1
ATOM 2190 O O . VAL A 1 268 ? 27.811 9.580 -33.289 1.00 45.50 268 VAL A O 1
ATOM 2193 N N . ASP A 1 269 ? 28.478 8.928 -31.258 1.00 43.16 269 ASP A N 1
ATOM 2194 C CA . ASP A 1 269 ? 27.389 7.973 -31.007 1.00 43.16 269 ASP A CA 1
ATOM 2195 C C . ASP A 1 269 ? 27.376 7.658 -29.498 1.00 43.16 269 ASP A C 1
ATOM 2197 O O . ASP A 1 269 ? 28.445 7.484 -28.899 1.00 43.16 269 ASP A O 1
ATOM 2201 N N . VAL A 1 270 ? 26.217 7.657 -28.832 1.00 46.78 270 VAL A N 1
ATOM 2202 C CA . VAL A 1 270 ? 26.140 7.474 -27.365 1.00 46.78 270 VAL A CA 1
ATOM 2203 C C . VAL A 1 270 ? 26.140 5.980 -27.042 1.00 46.78 270 VAL A C 1
ATOM 2205 O O . VAL A 1 270 ? 25.142 5.410 -26.621 1.00 46.78 270 VAL A O 1
ATOM 2208 N N . GLU A 1 271 ? 27.275 5.314 -27.240 1.00 47.00 271 GLU A N 1
ATOM 2209 C CA . GLU A 1 271 ? 27.430 3.922 -26.816 1.00 47.00 271 GLU A CA 1
ATOM 2210 C C . GLU A 1 271 ? 27.897 3.844 -25.357 1.00 47.00 271 GLU A C 1
ATOM 2212 O O . GLU A 1 271 ? 28.989 4.293 -24.993 1.00 47.00 271 GLU A O 1
ATOM 2217 N N . ARG A 1 272 ? 27.071 3.231 -24.501 1.00 51.41 272 ARG A N 1
ATOM 2218 C CA . ARG A 1 272 ? 27.427 2.927 -23.113 1.00 51.41 272 ARG A CA 1
ATOM 2219 C C . ARG A 1 272 ? 28.222 1.618 -23.080 1.00 51.41 272 ARG A C 1
ATOM 2221 O O . ARG A 1 272 ? 27.674 0.530 -23.237 1.00 51.41 272 ARG A O 1
ATOM 2228 N N . GLN A 1 273 ? 29.534 1.719 -22.886 1.00 51.59 273 GLN A N 1
ATOM 2229 C CA . GLN A 1 273 ? 30.406 0.548 -22.780 1.00 51.59 273 GLN A CA 1
ATOM 2230 C C . GLN A 1 273 ? 30.340 -0.038 -21.368 1.00 51.59 273 GLN A C 1
ATOM 2232 O O . GLN A 1 273 ? 30.641 0.642 -20.390 1.00 51.59 273 GLN A O 1
ATOM 2237 N N . ILE A 1 274 ? 29.969 -1.313 -21.270 1.00 52.56 274 ILE A N 1
ATOM 2238 C CA . ILE A 1 274 ? 30.124 -2.107 -20.054 1.00 52.56 274 ILE A CA 1
ATOM 2239 C C . ILE A 1 274 ? 31.058 -3.253 -20.408 1.00 52.56 274 ILE A C 1
ATOM 2241 O O . ILE A 1 274 ? 30.697 -4.144 -21.171 1.00 52.56 274 ILE A O 1
ATOM 2245 N N . SER A 1 275 ? 32.278 -3.250 -19.882 1.00 53.41 275 SER A N 1
ATOM 2246 C CA . SER A 1 275 ? 33.143 -4.414 -20.048 1.00 53.41 275 SER A CA 1
ATOM 2247 C C . SER A 1 275 ? 32.706 -5.516 -19.083 1.00 53.41 275 SER A C 1
ATOM 2249 O O . SER A 1 275 ? 32.597 -5.325 -17.871 1.00 53.41 275 SER A O 1
ATOM 2251 N N . LEU A 1 276 ? 32.441 -6.696 -19.636 1.00 54.78 276 LEU A N 1
ATOM 2252 C CA . LEU A 1 276 ? 32.118 -7.904 -18.887 1.00 54.78 276 LEU A CA 1
ATOM 2253 C C . LEU A 1 276 ? 33.213 -8.922 -19.206 1.00 54.78 276 LEU A C 1
ATOM 2255 O O . LEU A 1 276 ? 33.403 -9.280 -20.362 1.00 54.78 276 LEU A O 1
ATOM 2259 N N . ASN A 1 277 ? 33.960 -9.382 -18.197 1.00 47.25 277 ASN A N 1
ATOM 2260 C CA . ASN A 1 277 ? 34.998 -10.411 -18.371 1.00 47.25 277 ASN A CA 1
ATOM 2261 C C . ASN A 1 277 ? 35.995 -10.140 -19.521 1.00 47.25 277 ASN A C 1
ATOM 2263 O O . ASN A 1 277 ? 36.227 -11.011 -20.357 1.00 47.25 277 ASN A O 1
ATOM 2267 N N . SER A 1 278 ? 36.590 -8.942 -19.604 1.00 47.81 278 SER A N 1
ATOM 2268 C CA . SER A 1 278 ? 37.562 -8.566 -20.660 1.00 47.81 278 SER A CA 1
ATOM 2269 C C . SER A 1 278 ? 37.060 -8.661 -2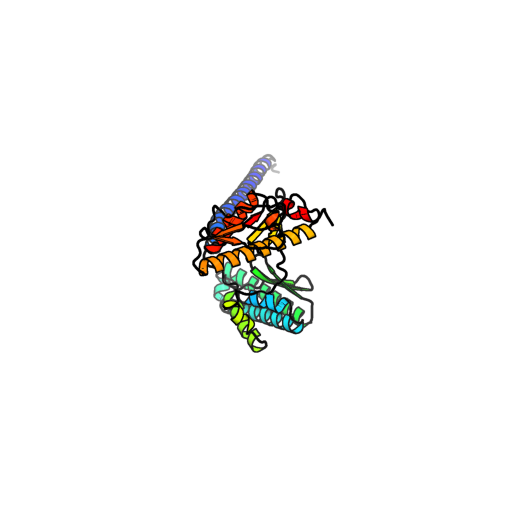2.117 1.00 47.81 278 SER A C 1
ATOM 2271 O O . SER A 1 278 ? 37.792 -8.304 -23.035 1.00 47.81 278 SER A O 1
ATOM 2273 N N . GLN A 1 279 ? 35.798 -9.043 -22.333 1.00 47.69 279 GLN A N 1
ATOM 2274 C CA . GLN A 1 279 ? 35.080 -8.918 -23.594 1.00 47.69 279 GLN A CA 1
ATOM 2275 C C . GLN A 1 279 ? 34.208 -7.657 -23.522 1.00 47.69 279 GLN A C 1
ATOM 2277 O O . GLN A 1 279 ? 33.500 -7.402 -22.544 1.00 47.69 279 GLN A O 1
ATOM 2282 N N . GLN A 1 280 ? 34.313 -6.802 -24.537 1.00 51.91 280 GLN A N 1
ATOM 2283 C CA . GLN A 1 280 ? 33.513 -5.583 -24.617 1.00 51.91 280 GLN A CA 1
ATOM 2284 C C . GLN A 1 280 ? 32.101 -5.980 -25.054 1.00 51.91 280 GLN A C 1
ATOM 2286 O O . GLN A 1 280 ? 31.870 -6.272 -26.223 1.00 51.91 280 GLN A O 1
ATOM 2291 N N . VAL A 1 281 ? 31.167 -6.050 -24.105 1.00 50.34 281 VAL A N 1
ATOM 2292 C CA . VAL A 1 281 ? 29.750 -6.262 -24.409 1.00 50.34 281 VAL A CA 1
ATOM 2293 C C . VAL A 1 281 ? 29.089 -4.891 -24.458 1.00 50.34 281 VAL A C 1
ATOM 2295 O O . VAL A 1 281 ? 28.961 -4.197 -23.451 1.00 50.34 281 VAL A O 1
ATOM 2298 N N . TYR A 1 282 ? 28.693 -4.475 -25.655 1.00 53.25 282 TYR A N 1
ATOM 2299 C CA . TYR A 1 282 ? 28.050 -3.185 -25.865 1.00 53.25 282 TYR A CA 1
ATOM 2300 C C . TYR A 1 282 ? 26.568 -3.298 -25.507 1.00 53.25 282 TYR A C 1
ATOM 2302 O O . TYR A 1 282 ? 25.813 -4.006 -26.173 1.00 53.25 282 TYR A O 1
ATOM 2310 N N . LEU A 1 283 ? 26.131 -2.586 -24.467 1.00 52.56 283 LEU A N 1
ATOM 2311 C CA . LEU A 1 283 ? 24.711 -2.299 -24.305 1.00 52.56 283 LEU A CA 1
ATOM 2312 C C . LEU A 1 283 ? 24.423 -1.036 -25.110 1.00 52.56 283 LEU A C 1
ATOM 2314 O O . LEU A 1 283 ? 24.591 0.080 -24.620 1.00 52.56 283 LEU A O 1
ATOM 2318 N N . LYS A 1 284 ? 24.018 -1.224 -26.369 1.00 49.72 284 LYS A N 1
ATOM 2319 C CA . LYS A 1 284 ? 23.477 -0.139 -27.183 1.00 49.72 284 LYS A CA 1
ATOM 2320 C C . LYS A 1 284 ? 22.138 0.262 -26.569 1.00 49.72 284 LYS A C 1
ATOM 2322 O O . LYS A 1 284 ? 21.156 -0.464 -26.691 1.00 49.72 284 LYS A O 1
ATOM 2327 N N . ALA A 1 285 ? 22.138 1.356 -25.821 1.00 48.41 285 ALA A N 1
ATOM 2328 C CA . ALA A 1 285 ? 20.932 1.941 -25.267 1.00 48.41 285 ALA A CA 1
ATOM 2329 C C . ALA A 1 285 ? 20.650 3.234 -26.028 1.00 48.41 285 ALA A C 1
ATOM 2331 O O . ALA A 1 285 ? 21.563 4.031 -26.239 1.00 48.41 285 ALA A O 1
ATOM 2332 N N . ASP A 1 286 ? 19.390 3.427 -26.415 1.00 55.06 286 ASP A N 1
ATOM 2333 C CA . ASP A 1 286 ? 18.857 4.727 -26.822 1.00 55.06 286 ASP A CA 1
ATOM 2334 C C . ASP A 1 286 ? 19.263 5.814 -25.806 1.00 55.06 286 ASP A C 1
ATOM 2336 O O . ASP A 1 286 ? 19.513 5.486 -24.637 1.00 55.06 286 ASP A O 1
ATOM 2340 N N . PRO A 1 287 ? 19.327 7.101 -26.205 1.00 62.00 287 PRO A N 1
ATOM 2341 C CA . PRO A 1 287 ? 19.693 8.185 -25.296 1.00 62.00 287 PRO A CA 1
ATOM 2342 C C . PRO A 1 287 ? 18.857 8.103 -24.017 1.00 62.00 287 PRO A C 1
ATOM 2344 O O . PRO A 1 287 ? 17.638 8.270 -24.046 1.00 62.00 287 PRO A O 1
ATOM 2347 N N . SER A 1 288 ? 19.514 7.812 -22.893 1.00 76.25 288 SER A N 1
ATOM 2348 C CA . SER A 1 288 ? 18.821 7.483 -21.648 1.00 76.25 288 SER A CA 1
ATOM 2349 C C . SER A 1 288 ? 19.098 8.534 -20.583 1.00 76.25 288 SER A C 1
ATOM 2351 O O . SER A 1 288 ? 20.163 9.153 -20.530 1.00 76.25 288 SER A O 1
ATOM 2353 N N . ALA A 1 289 ? 18.124 8.753 -19.704 1.00 84.31 289 ALA A N 1
ATOM 2354 C CA . ALA A 1 289 ? 18.216 9.726 -18.622 1.00 84.31 289 ALA A CA 1
ATOM 2355 C C . ALA A 1 289 ? 19.430 9.480 -17.702 1.00 84.31 289 ALA A C 1
ATOM 2357 O O . ALA A 1 289 ? 20.007 10.425 -17.158 1.00 84.31 289 ALA A O 1
ATOM 2358 N N . LEU A 1 290 ? 19.885 8.227 -17.576 1.00 85.56 290 LEU A N 1
ATOM 2359 C CA . LEU A 1 290 ? 21.114 7.879 -16.851 1.00 85.56 290 LEU A CA 1
ATOM 2360 C C . LEU A 1 290 ? 22.372 8.580 -17.401 1.00 85.56 290 LEU A C 1
ATOM 2362 O O . LEU A 1 290 ? 23.296 8.872 -16.634 1.00 85.56 290 LEU A O 1
ATOM 2366 N N . ASP A 1 291 ? 22.409 8.929 -18.692 1.00 81.75 291 ASP A N 1
ATOM 2367 C CA . ASP A 1 291 ? 23.539 9.634 -19.315 1.00 81.75 291 ASP A CA 1
ATOM 2368 C C . ASP A 1 291 ? 23.676 11.085 -18.851 1.00 81.75 291 ASP A C 1
ATOM 2370 O O . ASP A 1 291 ? 24.691 11.742 -19.122 1.00 81.75 291 ASP A O 1
ATOM 2374 N N . TYR A 1 292 ? 22.710 11.593 -18.095 1.00 85.94 292 TYR A N 1
ATOM 2375 C CA . TYR A 1 292 ? 22.716 12.941 -17.535 1.00 85.94 292 TYR A CA 1
ATOM 2376 C C . TYR A 1 292 ? 23.056 12.964 -16.044 1.00 85.94 292 TYR A C 1
ATOM 2378 O O . TYR A 1 292 ? 23.308 14.032 -15.494 1.00 85.94 292 TYR A O 1
ATOM 2386 N N . LEU A 1 293 ? 23.189 11.796 -15.403 1.00 87.69 293 LEU A N 1
ATOM 2387 C CA . LEU A 1 293 ? 23.658 11.714 -14.019 1.00 87.69 293 LEU A CA 1
ATOM 2388 C C . LEU A 1 293 ? 25.052 12.329 -13.872 1.00 87.69 293 LEU A C 1
ATOM 2390 O O . LEU A 1 293 ? 25.945 12.100 -14.697 1.00 87.69 293 LEU A O 1
ATOM 2394 N N . THR A 1 294 ? 25.258 13.080 -12.795 1.00 89.19 294 THR A N 1
ATOM 2395 C CA . THR A 1 294 ? 26.583 13.599 -12.440 1.00 89.19 294 THR A CA 1
ATOM 2396 C C . THR A 1 294 ? 27.514 12.443 -12.077 1.00 89.19 294 THR A C 1
ATOM 2398 O O . THR A 1 294 ? 27.061 11.338 -11.776 1.00 89.19 294 THR A O 1
ATOM 2401 N N . LEU A 1 295 ? 28.834 12.658 -12.096 1.00 85.62 295 LEU A N 1
ATOM 2402 C CA . LEU A 1 295 ? 29.792 11.590 -11.771 1.00 85.62 295 LEU A CA 1
ATOM 2403 C C . LEU A 1 295 ? 29.534 10.994 -10.374 1.00 85.62 295 LEU A C 1
ATOM 2405 O O . LEU A 1 295 ? 29.608 9.780 -10.192 1.00 85.62 295 LEU A O 1
ATOM 2409 N N . LYS A 1 296 ? 29.176 11.842 -9.402 1.00 89.06 296 LYS A N 1
ATOM 2410 C CA . LYS A 1 296 ? 28.852 11.422 -8.032 1.00 89.06 296 LYS A CA 1
ATOM 2411 C C . LYS A 1 296 ? 27.577 10.583 -7.984 1.00 89.06 296 LYS A C 1
ATOM 2413 O O . LYS A 1 296 ? 27.557 9.541 -7.334 1.00 89.06 296 LYS A O 1
ATOM 2418 N N . ASP A 1 297 ? 26.518 11.016 -8.663 1.00 91.19 297 ASP A N 1
ATOM 2419 C CA . ASP A 1 297 ? 25.252 10.281 -8.682 1.00 91.19 297 ASP A CA 1
ATOM 2420 C C . ASP A 1 297 ? 25.345 8.986 -9.506 1.00 91.19 297 ASP A C 1
ATOM 2422 O O . ASP A 1 297 ? 24.735 7.981 -9.140 1.00 91.19 297 ASP A O 1
ATOM 2426 N N . TRP A 1 298 ? 26.200 8.950 -10.531 1.00 89.31 298 TRP A N 1
ATOM 2427 C CA . TRP A 1 298 ? 26.568 7.718 -11.231 1.00 89.31 298 TRP A CA 1
ATOM 2428 C C . TRP A 1 298 ? 27.247 6.714 -10.294 1.00 89.31 298 TRP A C 1
ATOM 2430 O O . TRP A 1 298 ? 26.843 5.558 -10.226 1.00 89.31 298 TRP A O 1
ATOM 2440 N N . GLN A 1 299 ? 28.234 7.146 -9.503 1.00 89.25 299 GLN A N 1
ATOM 2441 C CA . GLN A 1 299 ? 28.879 6.271 -8.515 1.00 89.25 299 GLN A CA 1
ATOM 2442 C C . GLN A 1 299 ? 27.875 5.726 -7.490 1.00 89.25 299 GLN A C 1
ATOM 2444 O O . GLN A 1 299 ? 27.933 4.549 -7.133 1.00 89.25 299 GLN A O 1
ATOM 2449 N N . ARG A 1 300 ? 26.914 6.550 -7.048 1.00 91.50 300 ARG A N 1
ATOM 2450 C CA . ARG A 1 300 ? 25.823 6.104 -6.164 1.00 91.50 300 ARG A CA 1
ATOM 2451 C C . ARG A 1 300 ? 24.958 5.035 -6.826 1.00 91.50 300 ARG A C 1
ATOM 2453 O O . ARG A 1 300 ? 24.636 4.047 -6.170 1.00 91.50 300 ARG A O 1
ATOM 2460 N N . LEU A 1 301 ? 24.625 5.206 -8.107 1.00 90.62 301 LEU A N 1
ATOM 2461 C CA . LEU A 1 301 ? 23.898 4.205 -8.885 1.00 90.62 301 LEU A CA 1
ATOM 2462 C C . LEU A 1 301 ? 24.685 2.890 -8.980 1.00 90.62 301 LEU A C 1
ATOM 2464 O O . LEU A 1 301 ? 24.115 1.838 -8.716 1.00 90.62 301 LEU A O 1
ATOM 2468 N N . ILE A 1 302 ? 25.987 2.932 -9.277 1.00 89.12 302 ILE A N 1
ATOM 2469 C CA . ILE A 1 302 ? 26.835 1.728 -9.343 1.00 89.12 302 ILE A CA 1
ATOM 2470 C C . ILE A 1 302 ? 26.870 0.986 -8.000 1.00 89.12 302 ILE A C 1
ATOM 2472 O O . ILE A 1 302 ? 26.688 -0.232 -7.959 1.00 89.12 302 ILE A O 1
ATOM 2476 N N . VAL A 1 303 ? 27.050 1.706 -6.887 1.00 89.94 303 VAL A N 1
ATOM 2477 C CA . VAL A 1 303 ? 27.006 1.109 -5.541 1.00 89.94 303 VAL A CA 1
ATOM 2478 C C . VAL A 1 303 ? 25.645 0.468 -5.275 1.00 89.94 303 VAL A C 1
ATOM 2480 O O . VAL A 1 303 ? 25.582 -0.649 -4.759 1.00 89.94 303 VAL A O 1
ATOM 2483 N N . TRP A 1 304 ? 24.562 1.149 -5.648 1.00 92.19 304 TRP A N 1
ATOM 2484 C CA . TRP A 1 304 ? 23.208 0.628 -5.500 1.00 92.19 304 TRP A CA 1
ATOM 2485 C C . TRP A 1 304 ? 22.965 -0.623 -6.355 1.00 92.19 304 TRP A C 1
ATOM 2487 O O . TRP A 1 304 ? 22.426 -1.597 -5.836 1.00 92.19 304 TRP A O 1
ATOM 2497 N N . LEU A 1 305 ? 23.411 -0.649 -7.616 1.00 89.62 305 LEU A N 1
ATOM 2498 C CA . LEU A 1 305 ? 23.304 -1.813 -8.506 1.00 89.62 305 LEU A CA 1
ATOM 2499 C C . LEU A 1 305 ? 24.045 -3.020 -7.925 1.00 89.62 305 LEU A C 1
ATOM 2501 O O . LEU A 1 305 ? 23.475 -4.106 -7.823 1.00 89.62 305 LEU A O 1
ATOM 2505 N N . ARG A 1 306 ? 25.289 -2.819 -7.470 1.00 89.19 306 ARG A N 1
ATOM 2506 C CA . ARG A 1 306 ? 26.102 -3.871 -6.845 1.00 89.19 306 ARG A CA 1
ATOM 2507 C C . ARG A 1 306 ? 25.415 -4.474 -5.619 1.00 89.19 306 ARG A C 1
ATOM 2509 O O . ARG A 1 306 ? 25.400 -5.692 -5.472 1.00 89.19 306 ARG A O 1
ATOM 2516 N N . ARG A 1 307 ? 24.838 -3.634 -4.754 1.00 88.06 307 ARG A N 1
ATOM 2517 C CA . ARG A 1 307 ? 24.104 -4.073 -3.553 1.00 88.06 307 ARG A CA 1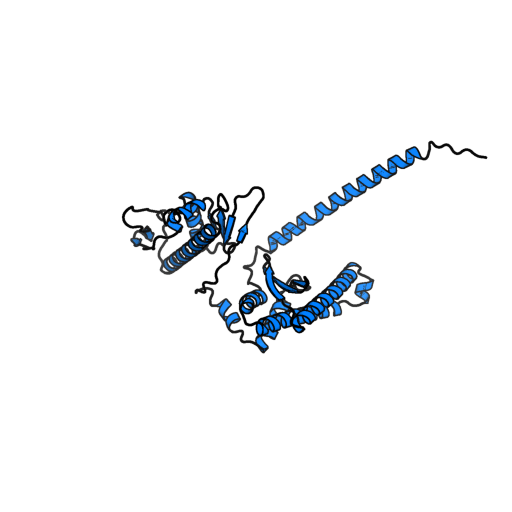
ATOM 2518 C C . ARG A 1 307 ? 22.778 -4.752 -3.897 1.00 88.06 307 ARG A C 1
ATOM 2520 O O . ARG A 1 307 ? 22.447 -5.783 -3.322 1.00 88.06 307 ARG A O 1
ATOM 2527 N N . SER A 1 308 ? 22.064 -4.234 -4.891 1.00 87.31 308 SER A N 1
ATOM 2528 C CA . SER A 1 308 ? 20.778 -4.783 -5.334 1.00 87.31 308 SER A CA 1
ATOM 2529 C C . SER A 1 308 ? 20.909 -6.175 -5.959 1.00 87.31 308 SER A C 1
ATOM 2531 O O . SER A 1 308 ? 19.982 -6.978 -5.863 1.00 87.31 308 SER A O 1
ATOM 2533 N N . LEU A 1 309 ? 22.061 -6.504 -6.555 1.00 85.19 309 LEU A N 1
ATOM 2534 C CA . LEU A 1 309 ? 22.367 -7.872 -6.997 1.00 85.19 309 LEU A CA 1
ATOM 2535 C C . LEU A 1 309 ? 22.548 -8.850 -5.831 1.00 85.19 309 LEU A C 1
ATOM 2537 O O . LEU A 1 309 ? 22.263 -10.033 -5.978 1.00 85.19 309 LEU A O 1
ATOM 2541 N N . GLN A 1 310 ? 22.970 -8.361 -4.666 1.00 82.38 310 GLN A N 1
ATOM 2542 C CA . GLN A 1 310 ? 23.127 -9.148 -3.439 1.00 82.38 310 GLN A CA 1
ATOM 2543 C C . GLN A 1 310 ? 21.835 -9.212 -2.605 1.00 82.38 310 GLN A C 1
ATOM 2545 O O . GLN A 1 310 ? 21.878 -9.626 -1.452 1.00 82.38 310 GLN A O 1
ATOM 2550 N N . GLN A 1 311 ? 20.693 -8.799 -3.174 1.00 75.00 311 GLN A N 1
ATOM 2551 C CA . GLN A 1 311 ? 19.389 -8.714 -2.500 1.00 75.00 311 GLN A CA 1
ATOM 2552 C C . GLN A 1 311 ? 19.351 -7.747 -1.298 1.00 75.00 311 GLN A C 1
ATOM 2554 O O . GLN A 1 311 ? 18.457 -7.832 -0.455 1.00 75.00 311 GLN A O 1
ATOM 2559 N N . ASP A 1 312 ? 20.269 -6.779 -1.228 1.00 68.69 312 ASP A N 1
ATOM 2560 C CA . ASP A 1 312 ? 20.210 -5.711 -0.228 1.00 68.69 312 ASP A CA 1
ATOM 2561 C C . ASP A 1 312 ? 19.206 -4.628 -0.665 1.00 68.69 312 ASP A C 1
ATOM 2563 O O . ASP A 1 312 ? 19.252 -4.111 -1.783 1.00 68.69 312 ASP A O 1
ATOM 2567 N N . HIS A 1 313 ? 18.276 -4.281 0.224 1.00 65.62 313 HIS A N 1
ATOM 2568 C CA . HIS A 1 313 ? 17.104 -3.444 -0.059 1.00 65.62 313 HIS A CA 1
ATOM 2569 C C . HIS A 1 313 ? 17.382 -1.949 0.149 1.00 65.62 313 HIS A C 1
ATOM 2571 O O . HIS A 1 313 ? 16.549 -1.199 0.660 1.00 65.62 313 HIS A O 1
ATOM 2577 N N . GLN A 1 314 ? 18.570 -1.492 -0.235 1.00 76.81 314 GLN A N 1
ATOM 2578 C CA . GLN A 1 314 ? 18.974 -0.114 0.008 1.00 76.81 314 GLN A CA 1
ATOM 2579 C C . GLN A 1 314 ? 18.332 0.897 -0.936 1.00 76.81 314 GLN A C 1
ATOM 2581 O O . GLN A 1 314 ? 18.047 0.632 -2.105 1.00 76.81 314 GLN A O 1
ATOM 2586 N N . HIS A 1 315 ? 18.156 2.106 -0.409 1.00 86.75 315 HIS A N 1
ATOM 2587 C CA . HIS A 1 315 ? 17.601 3.222 -1.158 1.00 86.75 315 HIS A CA 1
ATOM 2588 C C . HIS A 1 315 ? 18.691 3.915 -1.991 1.00 86.75 315 HIS A C 1
ATOM 2590 O O . HIS A 1 315 ? 19.766 4.236 -1.477 1.00 86.75 315 HIS A O 1
ATOM 2596 N N . LEU A 1 316 ? 18.395 4.214 -3.256 1.00 91.38 316 LEU A N 1
ATOM 2597 C CA . LEU A 1 316 ? 19.210 5.079 -4.105 1.00 91.38 316 LEU A CA 1
ATOM 2598 C C . LEU A 1 316 ? 18.793 6.536 -3.896 1.00 91.38 316 LEU A C 1
ATOM 2600 O O . LEU A 1 316 ? 17.628 6.896 -4.062 1.00 91.38 316 LEU A O 1
ATOM 2604 N N . LYS A 1 317 ? 19.753 7.397 -3.556 1.00 94.19 317 LYS A N 1
ATOM 2605 C CA . LYS A 1 317 ? 19.535 8.842 -3.437 1.00 94.19 317 LYS A CA 1
ATOM 2606 C C . LYS A 1 317 ? 20.382 9.585 -4.466 1.00 94.19 317 LYS A C 1
ATOM 2608 O O . LYS A 1 317 ? 21.600 9.604 -4.326 1.00 94.19 317 LYS A O 1
ATOM 261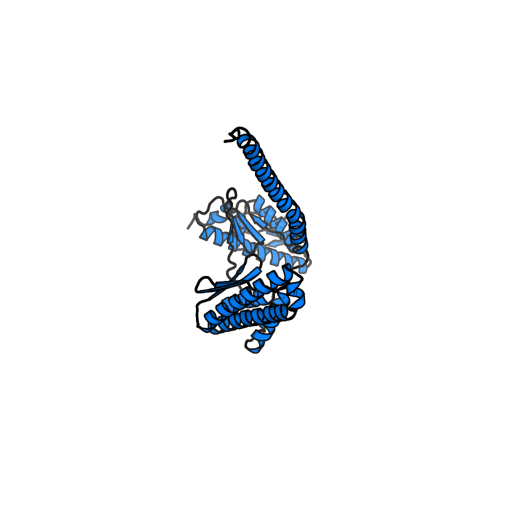3 N N . ILE A 1 318 ? 19.722 10.205 -5.436 1.00 94.25 318 ILE A N 1
ATOM 2614 C CA . ILE A 1 318 ? 20.291 11.115 -6.432 1.00 94.25 318 ILE A CA 1
ATOM 2615 C C . ILE A 1 318 ? 20.233 12.527 -5.850 1.00 94.25 318 ILE A C 1
ATOM 2617 O O . ILE A 1 318 ? 19.149 13.018 -5.518 1.00 94.25 318 ILE A O 1
ATOM 2621 N N . LEU A 1 319 ? 21.395 13.141 -5.635 1.00 92.88 319 LEU A N 1
ATOM 2622 C CA . LEU A 1 319 ? 21.502 14.422 -4.932 1.00 92.88 319 LEU A CA 1
ATOM 2623 C C . LEU A 1 319 ? 21.445 15.630 -5.863 1.00 92.88 319 LEU A C 1
ATOM 2625 O O . LEU A 1 319 ? 21.002 16.690 -5.434 1.00 92.88 319 LEU A O 1
ATOM 2629 N N . GLU A 1 320 ? 21.890 15.472 -7.104 1.00 91.81 320 GLU A N 1
ATOM 2630 C CA . GLU A 1 320 ? 22.011 16.544 -8.088 1.00 91.81 320 GLU A CA 1
ATOM 2631 C C . GLU A 1 320 ? 21.031 16.281 -9.246 1.00 91.81 320 GLU A C 1
ATOM 2633 O O . GLU A 1 320 ? 21.389 16.327 -10.422 1.00 91.81 320 GLU A O 1
ATOM 2638 N N . ALA A 1 321 ? 19.764 15.989 -8.914 1.00 92.62 321 ALA A N 1
ATOM 2639 C CA . ALA A 1 321 ? 18.762 15.547 -9.891 1.00 92.62 321 ALA A CA 1
ATOM 2640 C C . ALA A 1 321 ? 18.382 16.633 -10.914 1.00 92.62 321 ALA A C 1
ATOM 2642 O O . ALA A 1 321 ? 17.816 16.318 -11.957 1.00 92.62 321 ALA A O 1
ATOM 2643 N N . GLU A 1 322 ? 18.727 17.899 -10.660 1.00 91.88 322 GLU A N 1
ATOM 2644 C CA . GLU A 1 322 ? 18.556 18.994 -11.625 1.00 91.88 322 GLU A CA 1
ATOM 2645 C C . GLU A 1 322 ? 19.351 18.748 -12.922 1.00 91.88 322 GLU A C 1
ATOM 2647 O O . GLU A 1 322 ? 18.887 19.105 -14.001 1.00 91.88 322 GLU A O 1
ATOM 2652 N N . ALA A 1 323 ? 20.502 18.066 -12.844 1.00 88.81 323 ALA A N 1
ATOM 2653 C CA . ALA A 1 323 ? 21.328 17.739 -14.010 1.00 88.81 323 ALA A CA 1
ATOM 2654 C C . ALA A 1 323 ? 20.624 16.804 -15.010 1.00 88.81 323 ALA A C 1
ATOM 2656 O O . ALA A 1 323 ? 21.025 16.727 -16.169 1.00 88.81 323 ALA A O 1
ATOM 2657 N N . LEU A 1 324 ? 19.561 16.115 -14.585 1.00 88.12 324 LEU A N 1
ATOM 2658 C CA . LEU A 1 324 ? 18.781 15.217 -15.435 1.00 88.12 324 LEU A CA 1
ATOM 2659 C C . LEU A 1 324 ? 17.898 15.962 -16.448 1.00 88.12 324 LEU A C 1
ATOM 2661 O O . LEU A 1 324 ? 17.486 15.375 -17.441 1.00 88.12 324 LEU A O 1
ATOM 2665 N N . LEU A 1 325 ? 17.609 17.246 -16.215 1.00 85.19 325 LEU A N 1
ATOM 2666 C CA . LEU A 1 325 ? 16.670 18.037 -17.021 1.00 85.19 325 LEU A CA 1
ATOM 2667 C C . LEU A 1 325 ? 17.300 18.685 -18.263 1.00 85.19 325 LEU A C 1
ATOM 2669 O O . LEU A 1 325 ? 16.610 19.392 -18.990 1.00 85.19 325 LEU A O 1
ATOM 2673 N N . ILE A 1 326 ? 18.593 18.462 -18.526 1.00 70.50 326 ILE A N 1
ATOM 2674 C CA . ILE A 1 326 ? 19.365 19.177 -19.563 1.00 70.50 326 ILE A CA 1
ATOM 2675 C C . ILE A 1 326 ? 18.793 18.988 -20.991 1.00 70.50 326 ILE A C 1
ATOM 2677 O O . ILE A 1 326 ? 19.097 19.785 -21.871 1.00 70.50 326 ILE A O 1
ATOM 2681 N N . ASN A 1 327 ? 17.913 18.008 -21.228 1.00 53.97 327 ASN A N 1
ATOM 2682 C CA . ASN A 1 327 ? 17.241 17.826 -22.523 1.00 53.97 327 ASN A CA 1
ATOM 2683 C C . ASN A 1 327 ? 15.981 18.681 -22.747 1.00 53.97 327 ASN A C 1
ATOM 2685 O O . ASN A 1 327 ? 15.550 18.793 -23.889 1.00 53.97 327 ASN A O 1
ATOM 2689 N N . GLU A 1 328 ? 15.375 19.284 -21.721 1.00 48.84 328 GLU A N 1
ATOM 2690 C CA . GLU A 1 328 ? 14.116 20.029 -21.919 1.00 48.84 328 GLU A CA 1
ATOM 2691 C C . GLU A 1 328 ? 14.312 21.476 -22.390 1.00 48.84 328 GLU A C 1
ATOM 2693 O O . GLU A 1 328 ? 13.341 22.143 -22.725 1.00 48.84 328 GLU A O 1
ATOM 2698 N N . SER A 1 329 ? 15.546 21.982 -22.450 1.00 40.34 329 SER A N 1
ATOM 2699 C CA . SER A 1 329 ? 15.829 23.350 -22.908 1.00 40.34 329 SER A CA 1
ATOM 2700 C C . SER A 1 329 ? 16.093 23.475 -24.415 1.00 40.34 329 SER A C 1
ATOM 2702 O O . SER A 1 329 ? 16.569 24.524 -24.843 1.00 40.34 329 SER A O 1
ATOM 2704 N N . ILE A 1 330 ? 15.859 22.422 -25.213 1.00 40.41 330 ILE A N 1
ATOM 2705 C CA . ILE A 1 330 ? 16.144 22.414 -26.665 1.00 40.41 330 ILE A CA 1
ATOM 2706 C C . ILE A 1 330 ? 14.893 22.153 -27.534 1.00 40.41 330 ILE A C 1
ATOM 2708 O O . ILE A 1 330 ? 14.998 22.229 -28.752 1.00 40.41 330 ILE A O 1
ATOM 2712 N N . ASN A 1 331 ? 13.701 21.953 -26.959 1.00 33.28 331 ASN A N 1
ATOM 2713 C CA . ASN A 1 331 ? 12.459 21.822 -27.742 1.00 33.28 331 ASN A CA 1
ATOM 2714 C C . ASN A 1 331 ? 11.415 22.874 -27.385 1.00 33.28 331 ASN A C 1
ATOM 2716 O O . ASN A 1 331 ? 11.113 23.008 -26.178 1.00 33.28 331 ASN A O 1
#

Sequence (331 aa):
MIYLDDRFFRVMSQYAVKSTLIYCLLACFFISSATANESNQLKKRSLGQGSKESEILLMARHIKNSDQPTQRDFVLIILNTMQQVYSQELDKVTTQSQRTNKKLFRWSQSTQRYIRYINAAQSAVESGERFVISITREARLLINVANNQAVLISGPQETDSGISAQVKQTYCLYYNCDWLQTSESNLNHKLVADKKGVWLFGQRQPPTYEVEQKFKFVFNNLVNKKAKQAIARQVVQESQHFLDVLKKTQLAGYRIDWTNLFKRRSKVDVERQISLNSQQVYLKADPSALDYLTLKDWQRLIVWLRRSLQQDHQHLKILEAEALLINESIN

pLDDT: mean 74.96, std 20.72, range [28.84, 96.88]